Protein AF-A0A4Q3VG36-F1 (afdb_monomer)

Nearest PDB structures (foldseek):
  4qhw-assembly1_A  TM=8.592E-01  e=3.679E-26  Bacteroides caccae ATCC 43185
  8pn5-assembly4_D  TM=8.183E-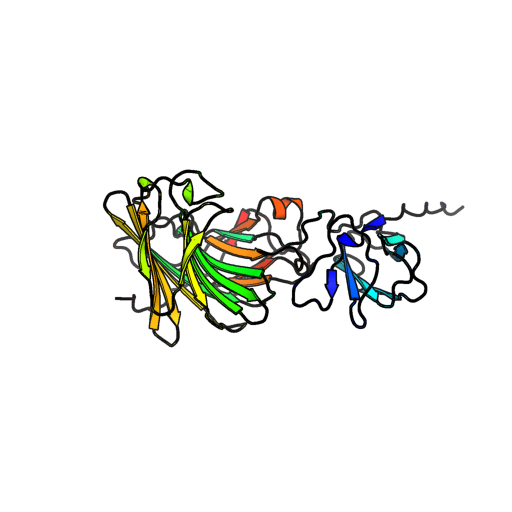01  e=1.569E-14  Bacillus cereus
  8pmu-assembly1_A  TM=8.251E-01  e=4.435E-14  Bacillus cereus
  1dzq-assembly1_B  TM=2.309E-01  e=2.792E-01  Ulex europaeus
  6l7w-assembly1_A  TM=2.492E-01  e=2.452E+00  Trypanosoma cruzi strain CL Brener

pLDDT: mean 93.03, std 9.23, range [36.22, 98.88]

Solvent-accessible surface area (backbone atoms only — not comparable to full-atom values): 18724 Å² total; per-residue (Å²): 132,79,78,79,76,73,77,51,66,67,34,72,46,51,40,28,58,31,42,56,36,86,44,92,80,28,68,55,57,54,72,90,43,57,45,63,69,55,64,89,89,40,31,42,36,38,61,36,31,27,89,43,82,48,60,59,50,68,43,52,33,62,80,38,93,65,40,48,68,48,80,47,66,58,69,56,34,51,27,41,38,38,39,34,56,54,50,86,54,59,31,45,22,38,34,27,40,35,48,45,31,69,64,50,44,56,70,91,49,77,74,45,35,34,37,39,37,34,36,36,28,74,82,49,45,58,12,32,34,41,35,40,40,35,26,36,76,41,76,54,62,30,29,38,44,35,52,51,27,34,81,51,36,40,29,32,40,35,25,69,44,101,88,42,26,32,37,39,46,36,35,44,33,46,85,81,64,36,49,54,50,87,77,53,56,73,83,24,45,36,40,82,75,46,63,25,88,84,40,48,72,53,70,43,45,71,81,38,20,26,34,33,33,35,29,85,42,85,77,54,84,66,43,79,42,40,43,38,38,38,37,46,56,50,97,51,15,17,38,38,36,37,32,40,57,53,101,90,42,73,39,55,47,37,30,37,37,28,35,86,59,44,46,54,40,32,68,31,28,30,36,44,34,43,84,48,39,39,54,22,63,52,48,41,33,32,36,35,43,45,46,26,27,23,36,84,98,49,72,73,38,53,45,36,54,33,32,33,41,58,37,75,65,21,70,78,70,57,65,24,32,31,52,43,79,54,75,57,24,38,34,40,38,28,27,45,66,45,88,45,67,55,54,83,66,40,74,48,75,34,61,85,68,78,54,78,90,69,86,75,79,133

Mean predicted aligned error: 5.18 Å

Sequence (362 aa):
MLPLLALAAPTILPVWTSYVEPNPEGAAIQHPQSLSSLPAGQTLVWYVRTTRFGAFDAKPVPAQPEAKVRIVGPEIGWKRIELTGALTSPLQGIRLQGVGSEEAIYNRFARRGTASVHLGYKQADGAEWVYQEATAQTDPIWTYYCAIGWHRGYFGFQVNSPTERRVIFSVWDAGGEAVDRDKVGDSNRVKLMEKGTDVVAGDFGNEGTGGHSHLVYPWKLGQKMRFLVHAQPQDGATLYSGWFWDKGAWRLMARMLAPKDGSLLKGIYSFDENFGDGNGQLLRSCDFGPVSYRKPSEPWAQTTDARFTIDRLGRERRDDLGADVKGSSIRLWTGGYRPGTATYGQILKTPAGMPPEMALPE

Radius of gyration: 23.59 Å; Cα contacts (8 Å, |Δi|>4): 1014; chains: 1; bounding box: 71×44×66 Å

Structure (mmCIF, N/CA/C/O backbone):
data_AF-A0A4Q3VG36-F1
#
_entry.id   AF-A0A4Q3VG36-F1
#
loop_
_atom_site.group_PDB
_atom_site.id
_atom_site.type_symbol
_atom_site.label_atom_id
_atom_site.label_alt_id
_atom_site.label_comp_id
_atom_site.label_asym_id
_atom_site.label_entity_id
_atom_site.label_seq_id
_atom_site.pdbx_PDB_ins_code
_atom_site.Cartn_x
_atom_site.Cartn_y
_atom_site.Cartn_z
_atom_site.occupancy
_atom_site.B_iso_or_equiv
_atom_site.auth_seq_id
_atom_site.auth_comp_id
_atom_site.auth_asym_id
_atom_site.auth_atom_id
_atom_site.pdbx_PDB_model_num
ATOM 1 N N . MET A 1 1 ? 44.950 16.935 -31.528 1.00 40.28 1 MET A N 1
ATOM 2 C CA . MET A 1 1 ? 44.636 15.612 -30.948 1.00 40.28 1 MET A CA 1
ATOM 3 C C . MET A 1 1 ? 43.398 15.792 -30.082 1.00 40.28 1 MET A C 1
ATOM 5 O O . MET A 1 1 ? 43.515 16.387 -29.020 1.00 40.28 1 MET A O 1
ATOM 9 N N . LEU A 1 2 ? 42.208 15.406 -30.562 1.00 36.22 2 LEU A N 1
ATOM 10 C CA . LEU A 1 2 ? 41.059 15.271 -29.658 1.00 36.22 2 LEU A CA 1
ATOM 11 C C . LEU A 1 2 ? 41.406 14.168 -28.647 1.00 36.22 2 LEU A C 1
ATOM 13 O O . LEU A 1 2 ? 41.980 13.158 -29.069 1.00 36.22 2 LEU A O 1
ATOM 17 N N . PRO A 1 3 ? 41.099 14.328 -27.350 1.00 43.38 3 PRO A N 1
ATOM 18 C CA . PRO A 1 3 ? 41.275 13.237 -26.412 1.00 43.38 3 PRO A CA 1
ATOM 19 C C . PRO A 1 3 ? 40.396 12.082 -26.891 1.00 43.38 3 PRO A C 1
ATOM 21 O O . PRO A 1 3 ? 39.210 12.262 -27.175 1.00 43.38 3 PRO A O 1
ATOM 24 N N . LEU A 1 4 ? 41.008 10.909 -27.044 1.00 44.91 4 LEU A N 1
ATOM 25 C CA . LEU A 1 4 ? 40.301 9.660 -27.273 1.00 44.91 4 LEU A CA 1
ATOM 26 C C . LEU A 1 4 ? 39.314 9.525 -26.103 1.00 44.91 4 LEU A C 1
ATOM 28 O O . LEU A 1 4 ? 39.747 9.307 -24.971 1.00 44.91 4 LEU A O 1
ATOM 32 N N . LEU A 1 5 ? 38.014 9.749 -26.334 1.00 51.06 5 LEU A N 1
ATOM 33 C CA . LEU A 1 5 ? 37.005 9.459 -25.320 1.00 51.06 5 LEU A CA 1
ATOM 34 C C . LEU A 1 5 ? 37.154 7.975 -24.995 1.00 51.06 5 LEU A C 1
ATOM 36 O O . LEU A 1 5 ? 36.843 7.124 -25.829 1.00 51.06 5 LEU A O 1
ATOM 40 N N . ALA A 1 6 ? 37.679 7.667 -23.811 1.00 53.75 6 ALA A N 1
ATOM 41 C CA . ALA A 1 6 ? 37.674 6.311 -23.302 1.00 53.75 6 ALA A CA 1
ATOM 42 C C . ALA A 1 6 ? 36.221 5.826 -23.351 1.00 53.75 6 ALA A C 1
ATOM 44 O O . ALA A 1 6 ? 35.337 6.441 -22.751 1.00 53.75 6 ALA A O 1
ATOM 45 N N . LEU A 1 7 ? 35.964 4.774 -24.133 1.00 59.59 7 LEU A N 1
ATOM 46 C CA . LEU A 1 7 ? 34.655 4.134 -24.179 1.00 59.59 7 LEU A CA 1
ATOM 47 C C . LEU A 1 7 ? 34.285 3.756 -22.745 1.00 59.59 7 LEU A C 1
ATOM 49 O O . LEU A 1 7 ? 35.011 2.999 -22.100 1.00 59.59 7 LEU A O 1
ATOM 53 N N . ALA A 1 8 ? 33.184 4.319 -22.248 1.00 63.56 8 ALA A N 1
ATOM 54 C CA . ALA A 1 8 ? 32.671 4.009 -20.923 1.00 63.56 8 ALA A CA 1
ATOM 55 C C . ALA A 1 8 ? 32.536 2.486 -20.761 1.00 63.56 8 ALA A C 1
ATOM 57 O O . ALA A 1 8 ? 32.123 1.786 -21.697 1.00 63.56 8 ALA A O 1
ATOM 58 N N . ALA A 1 9 ? 32.922 1.971 -19.589 1.00 75.25 9 ALA A N 1
ATOM 59 C CA . ALA A 1 9 ? 32.810 0.550 -19.292 1.00 75.25 9 ALA A CA 1
ATOM 60 C C . ALA A 1 9 ? 31.342 0.110 -19.453 1.00 75.25 9 ALA A C 1
ATOM 62 O O . ALA A 1 9 ? 30.446 0.808 -18.976 1.00 75.25 9 ALA A O 1
ATOM 63 N N . PRO A 1 10 ? 31.071 -1.013 -20.141 1.00 84.38 10 PRO A N 1
ATOM 64 C CA . PRO A 1 10 ? 29.705 -1.420 -20.418 1.00 84.38 10 PRO A CA 1
ATOM 65 C C . PRO A 1 10 ? 28.988 -1.852 -19.136 1.00 84.38 10 PRO A C 1
ATOM 67 O O . PRO A 1 10 ? 29.520 -2.638 -18.352 1.00 84.38 10 PRO A O 1
ATOM 70 N N . THR A 1 11 ? 27.743 -1.412 -18.971 1.00 91.81 11 THR A N 1
ATOM 71 C CA . THR A 1 11 ? 26.870 -1.868 -17.882 1.00 91.81 11 THR A CA 1
ATOM 72 C C . THR A 1 11 ? 26.027 -3.035 -18.376 1.00 91.81 11 THR A C 1
ATOM 74 O O . THR A 1 11 ? 25.310 -2.905 -19.364 1.00 91.81 11 THR A O 1
ATOM 77 N N . ILE A 1 12 ? 26.082 -4.183 -17.701 1.00 93.38 12 ILE A N 1
ATOM 78 C CA . ILE A 1 12 ? 25.205 -5.322 -18.004 1.00 93.38 12 ILE A CA 1
ATOM 79 C C . ILE A 1 12 ? 24.037 -5.302 -17.023 1.00 93.38 12 ILE A C 1
ATOM 81 O O . ILE A 1 12 ? 24.246 -5.369 -15.813 1.00 93.38 12 ILE A O 1
ATOM 85 N N . LEU A 1 13 ? 22.815 -5.230 -17.547 1.00 94.94 13 LEU A N 1
ATOM 86 C CA . LEU A 1 13 ? 21.596 -5.457 -16.779 1.00 94.94 13 LEU A CA 1
ATOM 87 C C . LEU A 1 13 ? 21.239 -6.941 -16.898 1.00 94.94 13 LEU A C 1
ATOM 89 O O . LEU A 1 13 ? 20.949 -7.398 -18.008 1.00 94.94 13 LEU A O 1
ATOM 93 N N . PRO A 1 14 ? 21.259 -7.714 -15.804 1.00 94.81 14 PRO A N 1
ATOM 94 C CA . PRO A 1 14 ? 20.908 -9.126 -15.867 1.00 94.81 14 PRO A CA 1
ATOM 95 C C . PRO A 1 14 ? 19.461 -9.342 -16.321 1.00 94.81 14 PRO A C 1
ATOM 97 O O . PRO A 1 14 ? 18.583 -8.528 -16.050 1.00 94.81 14 PRO A O 1
ATOM 100 N N . VAL A 1 15 ? 19.167 -10.458 -16.984 1.00 93.50 15 VAL A N 1
ATOM 101 C CA . VAL A 1 15 ? 17.805 -10.743 -17.462 1.00 93.50 15 VAL A CA 1
ATOM 102 C C . VAL A 1 15 ? 16.813 -10.896 -16.309 1.00 93.50 15 VAL A C 1
ATOM 104 O O . VAL A 1 15 ? 15.665 -10.482 -16.424 1.00 93.50 15 VAL A O 1
ATOM 107 N N . TRP A 1 16 ? 17.257 -11.395 -15.155 1.00 90.56 16 TRP A N 1
ATOM 108 C CA . TRP A 1 16 ? 16.406 -11.562 -13.978 1.00 90.56 16 TRP A CA 1
ATOM 109 C C . TRP A 1 16 ? 15.975 -10.233 -13.333 1.00 90.56 16 TRP A C 1
ATOM 111 O O . TRP A 1 16 ? 15.068 -10.241 -12.506 1.00 90.56 16 TRP A O 1
ATOM 121 N N . THR A 1 17 ? 16.567 -9.090 -13.711 1.00 91.62 17 THR A N 1
ATOM 122 C CA . THR A 1 17 ? 16.083 -7.762 -13.284 1.00 91.62 17 THR A CA 1
ATOM 123 C C . THR A 1 17 ? 14.972 -7.218 -14.184 1.00 91.62 17 THR A C 1
ATOM 125 O O . THR A 1 17 ? 14.393 -6.181 -13.862 1.00 91.62 17 THR A O 1
ATOM 128 N N . SER A 1 18 ? 14.668 -7.903 -15.292 1.00 92.00 18 SER A N 1
ATOM 129 C CA . SER A 1 18 ? 13.619 -7.507 -16.229 1.00 92.00 18 SER A CA 1
ATOM 130 C C . SER A 1 18 ? 12.218 -7.930 -15.786 1.00 92.00 18 SER A C 1
ATOM 132 O O . SER A 1 18 ? 12.024 -8.794 -14.919 1.00 92.00 18 SER A O 1
ATOM 134 N N . TYR A 1 19 ? 11.239 -7.319 -16.442 1.00 90.62 19 TYR A N 1
ATOM 135 C CA . TYR A 1 19 ? 9.836 -7.696 -16.413 1.00 90.62 19 TYR A CA 1
ATOM 136 C C . TYR A 1 19 ? 9.437 -8.292 -17.759 1.00 90.62 19 TYR A C 1
ATOM 138 O O . TYR A 1 19 ? 9.944 -7.884 -18.802 1.00 90.62 19 TYR A O 1
ATOM 146 N N . VAL A 1 20 ? 8.514 -9.247 -17.725 1.00 89.81 20 VAL A N 1
ATOM 147 C CA . VAL A 1 20 ? 7.895 -9.825 -18.918 1.00 89.81 20 VAL A CA 1
ATOM 148 C C . VAL A 1 20 ? 6.543 -9.147 -19.108 1.00 89.81 20 VAL A C 1
ATOM 150 O O . VAL A 1 20 ? 5.760 -9.092 -18.162 1.00 89.81 20 VAL A O 1
ATOM 153 N N . GLU A 1 21 ? 6.256 -8.623 -20.297 1.00 90.25 21 GLU A N 1
ATOM 154 C CA . GLU A 1 21 ? 5.019 -7.887 -20.571 1.00 90.25 21 GLU A CA 1
ATOM 155 C C . GLU A 1 21 ? 4.373 -8.274 -21.914 1.00 90.25 21 GLU A C 1
ATOM 157 O O . GLU A 1 21 ? 5.087 -8.3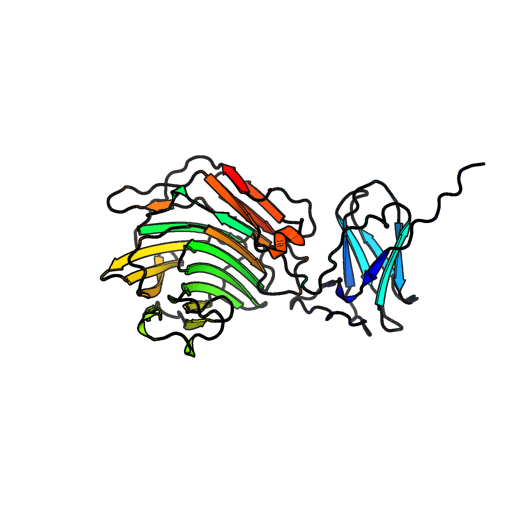84 -22.908 1.00 90.25 21 GLU A O 1
ATOM 162 N N . PRO A 1 22 ? 3.034 -8.423 -21.985 1.00 86.38 22 PRO A N 1
ATOM 163 C CA . PRO A 1 22 ? 2.111 -8.429 -20.853 1.00 86.38 22 PRO A CA 1
ATOM 164 C C . PRO A 1 22 ? 2.275 -9.710 -20.021 1.00 86.38 22 PRO A C 1
ATOM 166 O O . PRO A 1 22 ? 2.452 -10.800 -20.559 1.00 86.38 22 PRO A O 1
ATOM 169 N N . ASN A 1 23 ? 2.188 -9.576 -18.699 1.00 76.50 23 ASN A N 1
ATOM 170 C CA . ASN A 1 23 ? 2.166 -10.709 -17.781 1.00 76.50 23 ASN A CA 1
ATOM 171 C C . ASN A 1 23 ? 1.176 -10.411 -16.648 1.00 76.50 23 ASN A C 1
ATOM 173 O O . ASN A 1 23 ? 1.554 -9.800 -15.643 1.00 76.50 23 ASN A O 1
ATOM 177 N N . PRO A 1 24 ? -0.106 -10.773 -16.833 1.00 59.59 24 PRO A N 1
ATOM 178 C CA . PRO A 1 24 ? -1.162 -10.408 -15.896 1.00 59.59 24 PRO A CA 1
ATOM 179 C C . PRO A 1 24 ? -0.974 -11.054 -14.523 1.00 59.59 24 PRO A C 1
ATOM 181 O O . PRO A 1 24 ? -1.491 -10.526 -13.548 1.00 59.59 24 PRO A O 1
ATOM 184 N N . GLU A 1 25 ? -0.217 -12.151 -14.444 1.00 65.44 25 GLU A N 1
ATOM 185 C CA . GLU A 1 25 ? 0.0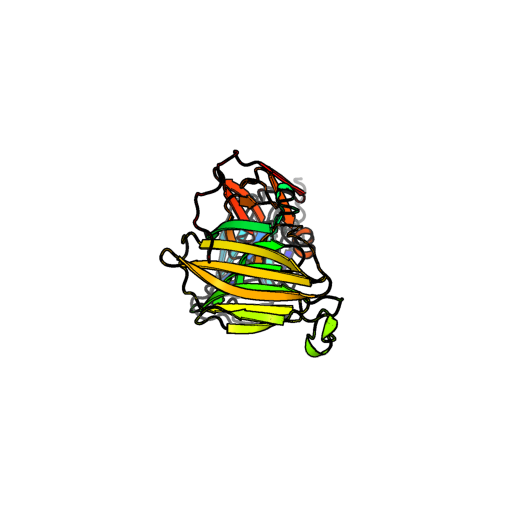87 -12.876 -13.209 1.00 65.44 25 GLU A CA 1
ATOM 186 C C . GLU A 1 25 ? 1.424 -12.464 -12.589 1.00 65.44 25 GLU A C 1
ATOM 188 O O . GLU A 1 25 ? 1.834 -13.051 -11.599 1.00 65.44 25 GLU A O 1
ATOM 193 N N . GLY A 1 26 ? 2.133 -11.479 -13.152 1.00 59.53 26 GLY A N 1
ATOM 194 C CA . GLY A 1 26 ? 3.372 -10.970 -12.566 1.00 59.53 26 GLY A CA 1
ATOM 195 C C . GLY A 1 26 ? 4.483 -12.017 -12.436 1.00 59.53 26 GLY A C 1
ATOM 196 O O . GLY A 1 26 ? 5.323 -11.886 -11.552 1.00 59.53 26 GLY A O 1
ATOM 197 N N . ALA A 1 27 ? 4.506 -13.064 -13.269 1.00 59.94 27 ALA A N 1
ATOM 198 C CA . ALA A 1 27 ? 5.574 -14.062 -13.221 1.00 59.94 27 ALA A CA 1
ATOM 199 C C . ALA A 1 27 ? 6.953 -13.413 -13.459 1.00 59.94 27 ALA A C 1
ATOM 201 O O . ALA A 1 27 ? 7.189 -12.690 -14.431 1.00 59.94 27 ALA A O 1
ATOM 202 N N . ALA A 1 28 ? 7.867 -13.688 -12.539 1.00 67.88 28 ALA A N 1
ATOM 203 C CA . ALA A 1 28 ? 9.193 -13.107 -12.482 1.00 67.88 28 ALA A CA 1
ATOM 204 C C . ALA A 1 28 ? 10.236 -14.147 -12.905 1.00 67.88 28 ALA A C 1
ATOM 206 O O . ALA A 1 28 ? 10.236 -15.272 -12.414 1.00 67.88 28 ALA A O 1
ATOM 207 N N . ILE A 1 29 ? 11.181 -13.756 -13.763 1.00 77.12 29 ILE A N 1
ATOM 208 C CA . ILE A 1 29 ? 12.408 -14.531 -13.989 1.00 77.12 29 ILE A CA 1
ATOM 209 C C . ILE A 1 29 ? 13.145 -14.646 -12.647 1.00 77.12 29 ILE A C 1
ATOM 211 O O . ILE A 1 29 ? 13.441 -13.621 -12.017 1.00 77.12 29 ILE A O 1
ATOM 215 N N . GLN A 1 30 ? 13.389 -15.875 -12.188 1.00 77.62 30 GLN A N 1
ATOM 216 C CA . GLN A 1 30 ? 14.031 -16.126 -10.899 1.00 77.62 30 GLN A CA 1
ATOM 217 C C . GLN A 1 30 ? 15.511 -15.741 -10.952 1.00 77.62 30 GLN A C 1
ATOM 219 O O . GLN A 1 30 ? 16.203 -15.974 -11.939 1.00 77.62 30 GLN A O 1
ATOM 224 N N . HIS A 1 31 ? 16.026 -15.160 -9.875 1.00 78.38 31 HIS A N 1
ATOM 225 C CA . HIS A 1 31 ? 17.452 -14.868 -9.753 1.00 78.38 31 HIS A CA 1
ATOM 226 C C . HIS A 1 31 ? 18.260 -16.162 -9.510 1.00 78.38 31 HIS A C 1
ATOM 228 O O . HIS A 1 31 ? 17.830 -16.964 -8.682 1.00 78.38 31 HIS A O 1
ATOM 234 N N . PRO A 1 32 ? 19.461 -16.357 -10.100 1.00 75.19 32 PRO A N 1
ATOM 235 C CA . PRO A 1 32 ? 20.126 -15.576 -11.151 1.00 75.19 32 PRO A CA 1
ATOM 236 C C . PRO A 1 32 ? 19.965 -16.233 -12.538 1.00 75.19 32 PRO A C 1
ATOM 238 O O . PRO A 1 32 ? 20.936 -16.383 -13.277 1.00 75.19 32 PRO A O 1
ATOM 241 N N . GLN A 1 33 ? 18.768 -16.710 -12.878 1.00 82.00 33 GLN A N 1
ATOM 242 C CA . GLN A 1 33 ? 18.563 -17.526 -14.073 1.00 82.00 33 GLN A CA 1
ATOM 243 C C . GLN A 1 33 ? 18.716 -16.712 -15.363 1.00 82.00 33 GLN A C 1
ATOM 245 O O . GLN A 1 33 ? 18.372 -15.530 -15.430 1.00 82.00 33 GLN A O 1
ATOM 250 N N . SER A 1 34 ? 19.220 -17.385 -16.398 1.00 86.12 34 SER A N 1
ATOM 251 C CA . SER A 1 34 ? 19.078 -16.945 -17.786 1.00 86.12 34 SER A CA 1
ATOM 252 C C . SER A 1 34 ? 17.677 -17.288 -18.302 1.00 86.12 34 SER A C 1
ATOM 254 O O . SER A 1 34 ? 16.986 -18.131 -17.727 1.00 86.12 34 SER A O 1
ATOM 256 N N . LEU A 1 35 ? 17.251 -16.653 -19.394 1.00 88.88 35 LEU A N 1
ATOM 257 C CA . LEU A 1 35 ? 15.963 -16.939 -20.023 1.00 88.88 35 LEU A CA 1
ATOM 258 C C . LEU A 1 35 ? 16.161 -17.700 -21.334 1.00 88.88 35 LEU A C 1
ATOM 260 O O . LEU A 1 35 ? 16.780 -17.188 -22.263 1.00 88.88 35 LEU A O 1
ATOM 264 N N . SER A 1 36 ? 15.609 -18.911 -21.415 1.00 87.06 36 SER A N 1
ATOM 265 C CA . SER A 1 36 ? 15.800 -19.796 -22.576 1.00 87.06 36 SER A CA 1
ATOM 266 C C . SER A 1 36 ? 14.792 -19.571 -23.705 1.00 87.06 36 SER A C 1
ATOM 268 O O . SER A 1 36 ? 15.054 -19.963 -24.835 1.00 87.06 36 SER A O 1
ATOM 270 N N . SER A 1 37 ? 13.640 -18.956 -23.425 1.00 85.25 37 SER A N 1
ATOM 271 C CA . SER A 1 37 ? 12.637 -18.628 -24.444 1.00 85.25 37 SER A CA 1
ATOM 272 C C . SER A 1 37 ? 11.791 -17.429 -24.019 1.00 85.25 37 SER A C 1
ATOM 274 O O . SER A 1 37 ? 11.610 -17.185 -22.826 1.00 85.25 37 SER A O 1
ATOM 276 N N . LEU A 1 38 ? 11.283 -16.687 -25.003 1.00 84.12 38 LEU A N 1
ATOM 277 C CA . LEU A 1 38 ? 10.314 -15.611 -24.819 1.00 84.12 38 LEU A CA 1
ATOM 278 C C . LEU A 1 38 ? 9.070 -15.953 -25.656 1.00 84.12 38 LEU A C 1
ATOM 280 O O . LEU A 1 38 ? 9.198 -16.084 -26.877 1.00 84.12 38 LEU A O 1
ATOM 284 N N . PRO A 1 39 ? 7.891 -16.143 -25.042 1.00 81.62 39 PRO A N 1
ATOM 285 C CA . PRO A 1 39 ? 6.658 -16.405 -25.775 1.00 81.62 39 PRO A CA 1
ATOM 286 C C . PRO A 1 39 ? 6.332 -15.319 -26.809 1.00 81.62 39 PRO A C 1
ATOM 288 O O . PRO A 1 39 ? 6.602 -14.133 -26.605 1.00 81.62 39 PRO A O 1
ATOM 291 N N . ALA A 1 40 ? 5.705 -15.722 -27.916 1.00 82.69 40 ALA A N 1
ATOM 292 C CA . ALA A 1 40 ? 5.276 -14.792 -28.955 1.00 82.69 40 ALA A CA 1
ATOM 293 C C . ALA A 1 40 ? 4.329 -13.722 -28.384 1.00 82.69 40 ALA A C 1
ATOM 295 O O . ALA A 1 40 ? 3.425 -14.022 -27.606 1.00 82.69 40 ALA A O 1
ATOM 296 N N . GLY A 1 41 ? 4.545 -12.465 -28.776 1.00 85.62 41 GLY A N 1
ATOM 297 C CA . GLY A 1 41 ? 3.765 -11.324 -28.290 1.00 85.62 41 GLY A CA 1
ATOM 298 C C . GLY A 1 41 ? 4.190 -10.784 -26.919 1.00 85.62 41 GLY A C 1
ATOM 299 O O . GLY A 1 41 ? 3.636 -9.774 -26.492 1.00 85.62 41 GLY A O 1
ATOM 300 N N . GLN A 1 42 ? 5.174 -11.398 -26.250 1.00 90.62 42 GLN A N 1
ATOM 301 C CA . GLN A 1 42 ? 5.759 -10.859 -25.023 1.00 90.62 42 GLN A CA 1
ATOM 302 C C . GLN A 1 42 ? 7.010 -10.016 -25.299 1.00 90.62 42 GLN A C 1
ATOM 304 O O . GLN A 1 42 ? 7.708 -10.172 -26.301 1.00 90.62 42 GLN A O 1
ATOM 309 N N . THR A 1 43 ? 7.280 -9.107 -24.371 1.00 93.56 43 THR A N 1
ATOM 310 C CA . THR A 1 43 ? 8.390 -8.159 -24.367 1.00 93.56 43 THR A CA 1
ATOM 311 C C . THR A 1 43 ? 9.135 -8.292 -23.048 1.00 93.56 43 THR A C 1
ATOM 313 O O . THR A 1 43 ? 8.511 -8.304 -21.988 1.00 93.56 43 THR A O 1
ATOM 316 N N . LEU A 1 44 ? 10.464 -8.360 -23.097 1.00 94.12 44 LEU A N 1
ATOM 317 C CA . LEU A 1 44 ? 11.294 -8.165 -21.912 1.00 94.12 44 LEU A CA 1
ATOM 318 C C . LEU A 1 44 ? 11.581 -6.689 -21.722 1.00 94.12 44 LEU A C 1
ATOM 320 O O . LEU A 1 44 ? 11.903 -5.983 -22.677 1.00 94.12 44 LEU A O 1
ATOM 324 N N . VAL A 1 45 ? 11.494 -6.243 -20.479 1.00 95.06 45 VAL A N 1
ATOM 325 C CA . VAL A 1 45 ? 11.573 -4.833 -20.143 1.00 95.06 45 VAL A CA 1
ATOM 326 C C . VAL A 1 45 ? 12.544 -4.618 -19.000 1.00 95.06 45 VAL A C 1
ATOM 328 O O . VAL A 1 45 ? 12.342 -5.131 -17.901 1.00 95.06 45 VAL A O 1
ATOM 331 N N . TRP A 1 46 ? 13.551 -3.783 -19.228 1.00 94.88 46 TRP A N 1
ATOM 332 C CA . TRP A 1 46 ? 14.378 -3.219 -18.166 1.00 94.88 46 TRP A CA 1
ATOM 333 C C . TRP A 1 46 ? 14.039 -1.750 -17.964 1.00 94.88 46 TRP A C 1
ATOM 335 O O . TRP A 1 46 ? 13.748 -1.028 -18.918 1.00 94.88 46 TRP A O 1
ATOM 345 N N . TYR A 1 47 ? 14.144 -1.299 -16.720 1.00 94.81 47 TYR A N 1
ATOM 346 C CA . TYR A 1 47 ? 14.017 0.107 -16.364 1.00 94.81 47 TYR A CA 1
ATOM 347 C C . TYR A 1 47 ? 15.344 0.620 -15.830 1.00 94.81 47 TYR A C 1
ATOM 349 O O . TYR A 1 47 ? 15.946 0.018 -14.937 1.00 94.81 47 TYR A O 1
ATOM 357 N N . VAL A 1 48 ? 15.797 1.729 -16.403 1.00 94.38 48 VAL A N 1
ATOM 358 C CA . VAL A 1 48 ? 17.078 2.357 -16.094 1.00 94.38 48 VAL A CA 1
ATOM 359 C C . VAL A 1 48 ? 16.871 3.850 -15.956 1.00 94.38 48 VAL A C 1
ATOM 361 O O . VAL A 1 48 ? 16.301 4.474 -16.842 1.00 94.38 48 VAL A O 1
ATOM 364 N N . ARG A 1 49 ? 17.383 4.450 -14.891 1.00 93.12 49 ARG A N 1
ATOM 365 C CA . ARG A 1 49 ? 17.445 5.897 -14.734 1.00 93.12 49 ARG A CA 1
ATOM 366 C C . ARG A 1 49 ? 18.835 6.402 -15.100 1.00 93.12 49 ARG A C 1
ATOM 368 O O . ARG A 1 49 ? 19.831 5.911 -14.572 1.00 93.12 49 ARG A O 1
ATOM 375 N N . THR A 1 50 ? 18.890 7.405 -15.972 1.00 91.56 50 THR A N 1
ATOM 376 C CA . THR A 1 50 ? 20.102 8.193 -16.229 1.00 91.56 50 THR A CA 1
ATOM 377 C C . THR A 1 50 ? 20.046 9.531 -15.502 1.00 91.56 50 THR A C 1
ATOM 379 O O . THR A 1 50 ? 18.986 10.144 -15.365 1.00 91.56 50 THR A O 1
ATOM 382 N N . THR A 1 51 ? 21.203 9.990 -15.036 1.00 89.31 51 THR A N 1
ATOM 383 C CA . THR A 1 51 ? 21.401 11.225 -14.254 1.00 89.31 51 THR A CA 1
ATOM 384 C C . THR A 1 51 ? 21.968 12.378 -15.077 1.00 89.31 51 THR A C 1
ATOM 386 O O . THR A 1 51 ? 21.961 13.516 -14.615 1.00 89.31 51 THR A O 1
ATOM 389 N N . ARG A 1 52 ? 22.438 12.107 -16.299 1.00 87.94 52 ARG A N 1
ATOM 390 C CA . ARG A 1 52 ? 23.088 13.084 -17.178 1.00 87.94 52 ARG A CA 1
ATOM 391 C C . ARG A 1 52 ? 22.717 12.881 -18.643 1.00 87.94 52 ARG A C 1
ATOM 393 O O . ARG A 1 52 ? 22.259 11.804 -19.026 1.00 87.94 52 ARG A O 1
ATOM 400 N N . PHE A 1 53 ? 22.955 13.913 -19.450 1.00 87.00 53 PHE A N 1
ATOM 401 C CA . PHE A 1 53 ? 22.822 13.835 -20.902 1.00 87.00 53 PHE A CA 1
ATOM 402 C C . PHE A 1 53 ? 23.823 12.837 -21.487 1.00 87.00 53 PHE A C 1
ATOM 404 O O . PHE A 1 53 ? 24.992 12.798 -21.099 1.00 87.00 53 PHE A O 1
ATOM 411 N N . GLY A 1 54 ? 23.353 12.034 -22.435 1.00 84.75 54 GLY A N 1
ATOM 412 C CA . GLY A 1 54 ? 24.156 11.016 -23.089 1.00 84.75 54 GLY A CA 1
ATOM 413 C C . GLY A 1 54 ? 23.308 10.101 -23.962 1.00 84.75 54 GLY A C 1
ATOM 414 O O . GLY A 1 54 ? 22.092 9.998 -23.790 1.00 84.75 54 GLY A O 1
ATOM 415 N N . ALA A 1 55 ? 23.975 9.437 -24.899 1.00 86.19 55 ALA A N 1
ATOM 416 C CA . ALA A 1 55 ? 23.390 8.408 -25.740 1.00 86.19 55 ALA A CA 1
ATOM 417 C C . ALA A 1 55 ? 24.138 7.094 -25.511 1.00 86.19 55 ALA A C 1
ATOM 419 O O . ALA A 1 55 ? 25.373 7.060 -25.500 1.00 86.19 55 ALA A O 1
ATOM 420 N N . PHE A 1 56 ? 23.377 6.017 -25.339 1.00 91.88 56 PHE A N 1
ATOM 421 C CA . PHE A 1 56 ? 23.901 4.665 -25.242 1.00 91.88 56 PHE A CA 1
ATOM 422 C C . PHE A 1 56 ? 23.058 3.710 -26.076 1.00 91.88 56 PHE A C 1
ATOM 424 O O . PHE A 1 56 ? 21.842 3.868 -26.189 1.00 91.88 56 PHE A O 1
ATOM 431 N N . ASP A 1 57 ? 23.722 2.691 -26.603 1.00 94.00 57 ASP A N 1
ATOM 432 C CA . ASP A 1 57 ? 23.082 1.554 -27.242 1.00 94.00 57 ASP A CA 1
ATOM 433 C C . ASP A 1 57 ? 22.829 0.450 -26.216 1.00 94.00 57 ASP A C 1
ATOM 435 O O . ASP A 1 57 ? 23.552 0.315 -25.225 1.00 94.00 57 ASP A O 1
ATOM 439 N N . ALA A 1 58 ? 21.829 -0.385 -26.491 1.00 96.62 58 ALA A N 1
ATOM 440 C CA . ALA A 1 58 ? 21.506 -1.565 -25.704 1.00 96.62 58 ALA A CA 1
ATOM 441 C C . ALA A 1 58 ? 21.535 -2.808 -26.608 1.00 96.62 58 ALA A C 1
ATOM 443 O O . ALA A 1 58 ? 20.881 -2.841 -27.650 1.00 96.62 58 ALA A O 1
ATOM 444 N N . LYS A 1 59 ? 22.320 -3.827 -26.237 1.00 97.19 59 LYS A N 1
ATOM 445 C CA . LYS A 1 59 ? 22.475 -5.068 -27.019 1.00 97.19 59 LYS A CA 1
ATOM 446 C C . LYS A 1 59 ? 22.326 -6.303 -26.128 1.00 97.19 59 LYS A C 1
ATOM 448 O O . LYS A 1 59 ? 22.911 -6.315 -25.045 1.00 97.19 59 LYS A O 1
ATOM 453 N N . PRO A 1 60 ? 21.586 -7.341 -26.551 1.00 97.31 60 PRO A N 1
ATOM 454 C CA . PRO A 1 60 ? 21.431 -8.554 -25.757 1.00 97.31 60 PRO A CA 1
ATOM 455 C C . PRO A 1 60 ? 22.769 -9.279 -25.562 1.00 97.31 60 PRO A C 1
ATOM 457 O O . PRO A 1 60 ? 23.666 -9.195 -26.406 1.00 97.31 60 PRO A O 1
ATOM 460 N N . VAL A 1 61 ? 22.892 -9.985 -24.437 1.00 95.88 61 VAL A N 1
ATOM 461 C CA . VAL A 1 61 ? 24.053 -10.814 -24.093 1.00 95.88 61 VAL A CA 1
ATOM 462 C C . VAL A 1 61 ? 23.584 -12.233 -23.753 1.00 95.88 61 VAL A C 1
ATOM 464 O O . VAL A 1 61 ? 22.824 -12.384 -22.796 1.00 95.88 61 VAL A O 1
ATOM 467 N N . PRO A 1 62 ? 24.031 -13.274 -24.484 1.00 96.31 62 PRO A N 1
ATOM 468 C CA . PRO A 1 62 ? 24.728 -13.195 -25.775 1.00 96.31 62 PRO A CA 1
ATOM 469 C C . PRO A 1 62 ? 23.858 -12.529 -26.860 1.00 96.31 62 PRO A C 1
ATOM 471 O O . PRO A 1 62 ? 22.676 -12.259 -26.643 1.00 96.31 62 PRO A O 1
ATOM 474 N N . ALA A 1 63 ? 24.452 -12.239 -28.021 1.00 96.44 63 ALA A N 1
ATOM 475 C CA . ALA A 1 63 ? 23.732 -11.637 -29.141 1.00 96.44 63 ALA A CA 1
ATOM 476 C C . ALA A 1 63 ? 22.556 -12.525 -29.590 1.00 96.44 63 ALA A C 1
ATOM 478 O O . ALA A 1 63 ? 22.701 -13.738 -29.709 1.00 96.44 63 ALA A O 1
ATOM 479 N N . GLN A 1 64 ? 21.411 -11.897 -29.860 1.00 95.88 64 GLN A N 1
ATOM 480 C CA . GLN A 1 64 ? 20.177 -12.545 -30.309 1.00 95.88 64 GLN A CA 1
ATOM 481 C C . GLN A 1 64 ? 19.814 -11.943 -31.678 1.00 95.88 64 GLN A C 1
ATOM 483 O O . GLN A 1 64 ? 19.239 -10.855 -31.710 1.00 95.88 64 GLN A O 1
ATOM 488 N N . PRO A 1 65 ? 20.204 -12.568 -32.807 1.00 92.88 65 PRO A N 1
ATOM 489 C CA . PRO A 1 65 ? 20.059 -11.977 -34.144 1.00 92.88 65 PRO A CA 1
ATOM 490 C C . PRO A 1 65 ? 18.615 -11.650 -34.542 1.00 92.88 65 PRO A C 1
ATOM 492 O O . PRO A 1 65 ? 18.384 -10.729 -35.320 1.00 92.88 65 PRO A O 1
ATOM 495 N N . GLU A 1 66 ? 17.650 -12.390 -33.995 1.00 91.75 66 GLU A N 1
ATOM 496 C CA . GLU A 1 66 ? 16.218 -12.214 -34.265 1.00 91.75 66 GLU A CA 1
ATOM 497 C C . GLU A 1 66 ? 15.535 -11.236 -33.297 1.00 91.75 66 GLU A C 1
ATOM 499 O O . GLU A 1 66 ? 14.384 -10.845 -33.512 1.00 91.75 66 GLU A O 1
ATOM 504 N N . ALA A 1 67 ? 16.234 -10.820 -32.235 1.00 93.50 67 ALA A N 1
ATOM 505 C CA . ALA A 1 67 ? 15.681 -9.917 -31.245 1.00 93.50 67 ALA A CA 1
ATOM 506 C C . ALA A 1 67 ? 15.844 -8.453 -31.666 1.00 93.50 67 ALA A C 1
ATOM 508 O O . ALA A 1 67 ? 16.886 -8.023 -32.164 1.00 93.50 67 ALA A O 1
ATOM 509 N N . LYS A 1 68 ? 14.817 -7.654 -31.392 1.00 96.00 68 LYS A N 1
ATOM 510 C CA . LYS A 1 68 ? 14.821 -6.205 -31.586 1.00 96.00 68 LYS A CA 1
ATOM 511 C C . LYS A 1 68 ? 14.870 -5.524 -30.234 1.00 96.00 68 LYS A C 1
ATOM 513 O O . LYS A 1 68 ? 14.077 -5.854 -29.353 1.00 96.00 68 LYS A O 1
ATOM 518 N N . VAL A 1 69 ? 15.772 -4.554 -30.102 1.00 97.62 69 VAL A N 1
ATOM 519 C CA . VAL A 1 69 ? 15.899 -3.720 -28.907 1.00 97.62 69 VAL A CA 1
ATOM 520 C C . VAL A 1 69 ? 15.417 -2.309 -29.204 1.00 97.62 69 VAL A C 1
ATOM 522 O O . VAL A 1 69 ? 15.786 -1.722 -30.221 1.00 97.62 69 VAL A O 1
ATOM 525 N N . ARG A 1 70 ? 14.623 -1.750 -28.293 1.00 97.50 70 ARG A N 1
ATOM 526 C CA . ARG A 1 70 ? 14.169 -0.360 -28.334 1.00 97.50 70 ARG A CA 1
ATOM 527 C C . ARG A 1 70 ? 14.425 0.308 -26.988 1.00 97.50 70 ARG A C 1
ATOM 529 O O . ARG A 1 70 ? 14.170 -0.285 -25.947 1.00 97.50 70 ARG A O 1
ATOM 536 N N . ILE A 1 71 ? 14.899 1.550 -27.009 1.00 96.25 71 ILE A N 1
ATOM 537 C CA . ILE A 1 71 ? 15.029 2.395 -25.815 1.00 96.25 71 ILE A CA 1
ATOM 538 C C . ILE A 1 71 ? 13.958 3.484 -25.905 1.00 96.25 71 ILE A C 1
ATOM 540 O O . ILE A 1 71 ? 13.862 4.181 -26.914 1.00 96.25 71 ILE A O 1
ATOM 544 N N . VAL A 1 72 ? 13.136 3.612 -24.867 1.00 95.06 72 VAL A N 1
ATOM 545 C CA . VAL A 1 72 ? 12.016 4.557 -24.785 1.00 95.06 72 VAL A CA 1
ATOM 546 C C . VAL A 1 72 ? 12.164 5.394 -23.522 1.00 95.06 72 VAL A C 1
ATOM 548 O O . VAL A 1 72 ? 12.341 4.850 -22.438 1.00 95.06 72 VAL A O 1
ATOM 551 N N . GLY A 1 73 ? 12.072 6.714 -23.636 1.00 91.69 73 GLY A N 1
ATOM 552 C CA . GLY A 1 73 ? 12.122 7.618 -22.488 1.00 91.69 73 GLY A CA 1
ATOM 553 C C . GLY A 1 73 ? 12.851 8.926 -22.795 1.00 91.69 73 GLY A C 1
ATOM 554 O O . GLY A 1 73 ? 13.376 9.092 -23.897 1.00 91.69 73 GLY A O 1
ATOM 555 N N . PRO A 1 74 ? 12.881 9.859 -21.832 1.00 90.38 74 PRO A N 1
ATOM 556 C CA . PRO A 1 74 ? 13.596 11.124 -21.953 1.00 90.38 74 PRO A CA 1
ATOM 557 C C . PRO A 1 74 ? 15.112 10.918 -22.046 1.00 90.38 74 PRO A C 1
ATOM 559 O O . PRO A 1 74 ? 15.632 9.847 -21.727 1.00 90.38 74 PRO A O 1
ATOM 562 N N . GLU A 1 75 ? 15.849 11.960 -22.438 1.00 85.81 75 GLU A N 1
ATOM 563 C CA . GLU A 1 75 ? 17.320 11.948 -22.444 1.00 85.81 75 GLU A CA 1
ATOM 564 C C . GLU A 1 75 ? 17.902 11.760 -21.033 1.00 85.81 75 GLU A C 1
ATOM 566 O O . GLU A 1 75 ? 18.805 10.938 -20.855 1.00 85.81 75 GLU A O 1
ATOM 571 N N . ILE A 1 76 ? 17.310 12.427 -20.035 1.00 90.19 76 ILE A N 1
ATOM 572 C CA . ILE A 1 76 ? 17.611 12.292 -18.603 1.00 90.19 76 ILE A CA 1
ATOM 573 C C . ILE A 1 76 ? 16.384 11.754 -17.871 1.00 90.19 76 ILE A C 1
ATOM 575 O O . ILE A 1 76 ? 15.278 12.258 -18.058 1.00 90.19 76 ILE A O 1
ATOM 579 N N . GLY A 1 77 ? 16.589 10.781 -16.985 1.00 91.19 77 GLY A N 1
ATOM 580 C CA . GLY A 1 77 ? 15.540 10.186 -16.164 1.00 91.19 77 GLY A CA 1
ATOM 581 C C . GLY A 1 77 ? 15.293 8.724 -16.510 1.00 91.19 77 GLY A C 1
ATOM 582 O O . GLY A 1 77 ? 16.181 8.027 -17.000 1.00 91.19 77 GLY A O 1
ATOM 583 N N . TRP A 1 78 ? 14.092 8.247 -16.193 1.00 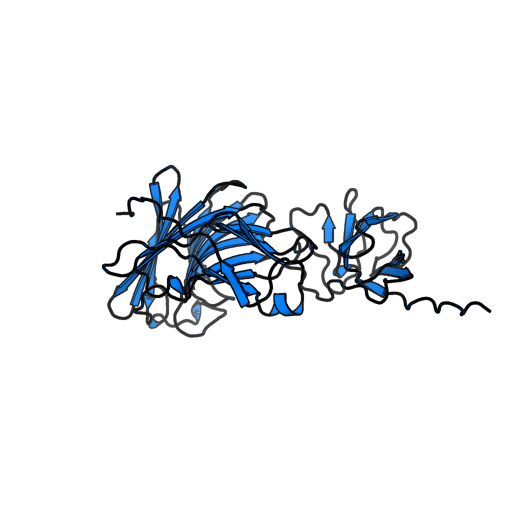93.56 78 TRP A N 1
ATOM 584 C CA . TRP A 1 78 ? 13.707 6.853 -16.387 1.00 93.56 78 TRP A CA 1
ATOM 585 C C . TRP A 1 78 ? 13.506 6.511 -17.858 1.00 93.56 78 TRP A C 1
ATOM 587 O O . TRP A 1 78 ? 12.638 7.064 -18.526 1.00 93.56 78 TRP A O 1
ATOM 597 N N . LYS A 1 79 ? 14.287 5.551 -18.336 1.00 94.06 79 LYS A N 1
ATOM 598 C CA . LYS A 1 79 ? 14.199 4.928 -19.648 1.00 94.06 79 LYS A CA 1
ATOM 599 C C . LYS A 1 79 ? 13.750 3.483 -19.487 1.00 94.06 79 LYS A C 1
ATOM 601 O O . LYS A 1 79 ? 14.150 2.776 -18.561 1.00 94.06 79 LYS A O 1
ATOM 606 N N . ARG A 1 80 ? 12.954 3.046 -20.445 1.00 95.62 80 ARG A N 1
ATOM 607 C CA . ARG A 1 80 ? 12.495 1.683 -20.638 1.00 95.62 80 ARG A CA 1
ATOM 608 C C . ARG A 1 80 ? 13.281 1.068 -21.790 1.00 95.62 80 ARG A C 1
ATOM 610 O O . ARG A 1 80 ? 13.390 1.675 -22.853 1.00 95.62 80 ARG A O 1
ATOM 617 N N . ILE A 1 81 ? 13.840 -0.114 -21.578 1.00 97.25 81 ILE A N 1
ATOM 618 C CA . ILE A 1 81 ? 14.564 -0.872 -22.598 1.00 97.25 81 ILE A CA 1
ATOM 619 C C . ILE A 1 81 ? 13.752 -2.119 -22.896 1.00 97.25 81 ILE A C 1
ATOM 621 O O . ILE A 1 81 ? 13.555 -2.949 -22.015 1.00 97.25 81 ILE A O 1
ATOM 625 N N . GLU A 1 82 ? 13.275 -2.227 -24.126 1.00 97.25 82 GLU A N 1
ATOM 626 C CA . GLU A 1 82 ? 12.381 -3.281 -24.588 1.00 97.25 82 GLU A CA 1
ATOM 627 C C . GLU A 1 82 ? 13.153 -4.241 -25.484 1.00 97.25 82 GLU A C 1
ATOM 629 O O . GLU A 1 82 ? 13.820 -3.802 -26.421 1.00 97.25 82 GLU A O 1
ATOM 634 N N . LEU A 1 83 ? 13.040 -5.540 -25.222 1.00 96.75 83 LEU A N 1
ATOM 635 C CA . LEU A 1 83 ? 13.496 -6.598 -26.113 1.00 96.75 83 LEU A CA 1
ATOM 636 C C . LEU A 1 83 ? 12.296 -7.436 -26.550 1.00 96.75 83 LEU A C 1
ATOM 638 O O . LEU A 1 83 ? 11.557 -7.964 -25.722 1.00 96.75 83 LEU A O 1
ATOM 642 N N . THR A 1 84 ? 12.131 -7.568 -27.862 1.00 95.44 84 THR A N 1
ATOM 643 C CA . THR A 1 84 ? 11.110 -8.409 -28.506 1.00 95.44 84 THR A CA 1
ATOM 644 C C . THR A 1 84 ? 11.767 -9.360 -29.497 1.00 95.44 84 THR A C 1
ATOM 646 O O . THR A 1 84 ? 12.881 -9.096 -29.947 1.00 95.44 84 THR A O 1
ATOM 649 N N . GLY A 1 85 ? 11.074 -10.432 -29.876 1.00 91.94 85 GLY A N 1
ATOM 650 C CA . GLY A 1 85 ? 11.573 -11.424 -30.833 1.00 91.94 85 GLY A CA 1
ATOM 651 C C . GLY A 1 85 ? 12.046 -12.715 -30.166 1.00 91.94 85 GLY A C 1
ATOM 652 O O . GLY A 1 85 ? 12.095 -12.819 -28.940 1.00 91.94 85 GLY A O 1
ATOM 653 N N . ALA A 1 86 ? 12.341 -13.717 -30.992 1.00 89.94 86 ALA A N 1
ATOM 654 C CA . ALA A 1 86 ? 12.752 -15.029 -30.517 1.00 89.94 86 ALA A CA 1
ATOM 655 C C . ALA A 1 86 ? 14.163 -14.990 -29.909 1.00 89.94 86 ALA A C 1
ATOM 657 O O . ALA A 1 86 ? 15.031 -14.223 -30.331 1.00 89.94 86 ALA A O 1
ATOM 658 N N . LEU A 1 87 ? 14.381 -15.848 -28.912 1.00 92.88 87 LEU A N 1
ATOM 659 C CA . LEU A 1 87 ? 15.697 -16.087 -28.331 1.00 92.88 87 LEU A CA 1
ATOM 660 C C . LEU A 1 87 ? 16.300 -17.323 -28.998 1.00 92.88 87 LEU A C 1
ATOM 662 O O . LEU A 1 87 ? 15.705 -18.396 -28.967 1.00 92.88 87 LEU A O 1
ATOM 666 N N . THR A 1 88 ? 17.486 -17.177 -29.581 1.00 92.94 88 THR A N 1
ATOM 667 C CA . THR A 1 88 ? 18.230 -18.269 -30.228 1.00 92.94 88 THR A CA 1
ATOM 668 C C . THR A 1 88 ? 19.181 -18.977 -29.259 1.00 92.94 88 THR A C 1
ATOM 670 O O . THR A 1 88 ? 19.783 -19.991 -29.600 1.00 92.94 88 THR A O 1
ATOM 673 N N . SER A 1 89 ? 19.368 -18.429 -28.055 1.00 93.44 89 SER A N 1
ATOM 674 C CA . SER A 1 89 ? 20.188 -18.992 -26.975 1.00 93.44 89 SER A CA 1
ATOM 675 C C . SER A 1 89 ? 19.781 -18.395 -25.620 1.00 93.44 89 SER A C 1
ATOM 677 O O . SER A 1 89 ? 19.171 -17.320 -25.612 1.00 93.44 89 SER A O 1
ATOM 679 N N . PRO A 1 90 ? 20.121 -19.029 -24.477 1.00 95.00 90 PRO A N 1
ATOM 680 C CA . PRO A 1 90 ? 19.783 -18.498 -23.159 1.00 95.00 90 PRO A CA 1
ATOM 681 C C . PRO A 1 90 ? 20.286 -17.063 -22.954 1.00 95.00 90 PRO A C 1
ATOM 683 O O . PRO A 1 90 ? 21.491 -16.804 -22.897 1.00 95.00 90 PRO A O 1
ATOM 686 N N . LEU A 1 91 ? 19.350 -16.122 -22.840 1.00 95.38 91 LEU A N 1
ATOM 687 C CA . LEU A 1 91 ? 19.633 -14.707 -22.638 1.00 95.38 91 LEU A CA 1
ATOM 688 C C . LEU A 1 91 ? 20.097 -14.477 -21.198 1.00 95.38 91 LEU A C 1
ATOM 690 O O . LEU A 1 91 ? 19.395 -14.830 -20.253 1.00 95.38 91 LEU A O 1
ATOM 694 N N . GLN A 1 92 ? 21.259 -13.853 -21.026 1.00 95.31 92 GLN A N 1
ATOM 695 C CA . GLN A 1 92 ? 21.815 -13.505 -19.715 1.00 95.31 92 GLN A CA 1
ATOM 696 C C . GLN A 1 92 ? 21.446 -12.085 -19.286 1.00 95.31 92 GLN A C 1
ATOM 698 O O . GLN A 1 92 ? 21.356 -11.809 -18.091 1.00 95.31 92 GLN A O 1
ATOM 703 N N . GLY A 1 93 ? 21.225 -11.178 -20.237 1.00 95.75 93 GLY A N 1
ATOM 704 C CA . GLY A 1 93 ? 20.887 -9.791 -19.946 1.00 95.75 93 GLY A CA 1
ATOM 705 C C . GLY A 1 93 ? 21.016 -8.872 -21.151 1.00 95.75 93 GLY A C 1
ATOM 706 O O . GLY A 1 93 ? 21.105 -9.324 -22.293 1.00 95.75 93 GLY A O 1
ATOM 707 N N . ILE A 1 94 ? 21.056 -7.571 -20.880 1.00 97.12 94 ILE A N 1
ATOM 708 C CA . ILE A 1 94 ? 21.253 -6.527 -21.881 1.00 97.12 94 ILE A CA 1
ATOM 709 C C . ILE A 1 94 ? 22.445 -5.650 -21.498 1.00 97.12 94 ILE A C 1
ATOM 711 O O . ILE A 1 94 ? 22.569 -5.182 -20.368 1.00 97.12 94 ILE A O 1
ATOM 715 N N . ARG A 1 95 ? 23.365 -5.462 -22.441 1.00 96.81 95 ARG A N 1
ATOM 716 C CA . ARG A 1 95 ? 24.558 -4.636 -22.283 1.00 96.81 95 ARG A CA 1
ATOM 717 C C . ARG A 1 95 ? 24.275 -3.236 -22.790 1.00 96.81 95 ARG A C 1
ATOM 719 O O . ARG A 1 95 ? 23.956 -3.068 -23.965 1.00 96.81 95 ARG A O 1
ATOM 726 N N . LEU A 1 96 ? 24.447 -2.259 -21.914 1.00 95.88 96 LEU A N 1
ATOM 727 C CA . LEU A 1 96 ? 24.423 -0.840 -22.226 1.00 95.88 96 LEU A CA 1
ATOM 728 C C . LEU A 1 96 ? 25.843 -0.374 -22.546 1.00 95.88 96 LEU A C 1
ATOM 730 O O . LEU A 1 96 ? 26.783 -0.723 -21.826 1.00 95.88 96 LEU A O 1
ATOM 734 N N . GLN A 1 97 ? 26.008 0.394 -23.619 1.00 94.69 97 GLN A N 1
ATOM 735 C CA . GLN A 1 97 ? 27.300 0.962 -23.997 1.00 94.69 97 GLN A CA 1
ATOM 736 C C . GLN A 1 97 ? 27.132 2.354 -24.605 1.00 94.69 97 GLN A C 1
ATOM 738 O O . GLN A 1 97 ? 26.399 2.527 -25.574 1.00 94.69 97 GLN A O 1
ATOM 743 N N . GLY A 1 98 ? 27.847 3.333 -24.054 1.00 91.00 98 GLY A N 1
ATOM 744 C CA . GLY A 1 98 ? 27.809 4.730 -24.485 1.00 91.00 98 GLY A CA 1
ATOM 745 C C . GLY A 1 98 ? 27.754 5.688 -23.298 1.00 91.00 98 GLY A C 1
ATOM 746 O O . GLY A 1 98 ? 27.821 5.264 -22.145 1.00 91.00 98 GLY A O 1
ATOM 747 N N . VAL A 1 99 ? 27.641 6.982 -23.580 1.00 88.44 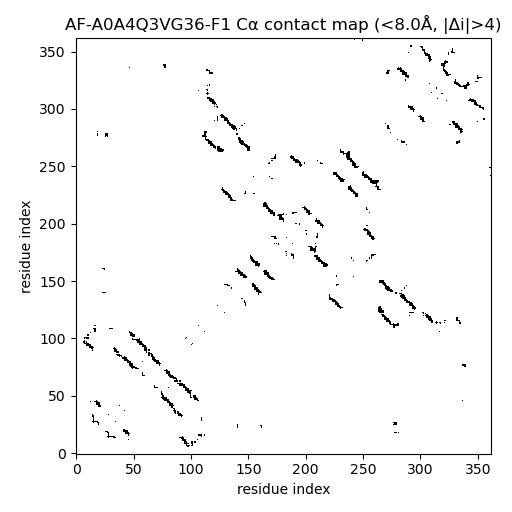99 VAL A N 1
ATOM 748 C CA . VAL A 1 99 ? 27.677 8.041 -22.562 1.00 88.44 99 VAL A CA 1
ATOM 749 C C . VAL A 1 99 ? 26.435 7.957 -21.671 1.00 88.44 99 VAL A C 1
ATOM 751 O O . VAL A 1 99 ? 25.309 7.973 -22.165 1.00 88.44 99 VAL A O 1
ATOM 754 N N . GLY A 1 100 ? 26.642 7.900 -20.354 1.00 85.06 100 GLY A N 1
ATOM 755 C CA . GLY A 1 100 ? 25.578 7.849 -19.347 1.00 85.06 100 GLY A CA 1
ATOM 756 C C . GLY A 1 100 ? 25.127 6.432 -18.982 1.00 85.06 100 GLY A C 1
ATOM 757 O O . GLY A 1 100 ? 24.342 6.272 -18.050 1.00 85.06 100 GLY A O 1
ATOM 758 N N . SER A 1 101 ? 25.633 5.400 -19.668 1.00 89.12 101 SER A N 1
ATOM 759 C CA . SER A 1 101 ? 25.345 3.998 -19.331 1.00 89.12 101 SER A CA 1
ATOM 760 C C . SER A 1 101 ? 26.100 3.509 -18.089 1.00 89.12 101 SER A C 1
ATOM 762 O O . SER A 1 101 ? 25.637 2.609 -17.392 1.00 89.12 101 SER A O 1
ATOM 764 N N . GLU A 1 102 ? 27.236 4.124 -17.782 1.00 85.50 102 GLU A N 1
ATOM 765 C CA . GLU A 1 102 ? 28.105 3.841 -16.639 1.00 85.50 102 GLU A CA 1
ATOM 766 C C . GLU A 1 102 ? 27.500 4.275 -15.294 1.00 85.50 102 GLU A C 1
ATOM 768 O O . GLU A 1 102 ? 27.782 3.676 -14.259 1.00 85.50 102 GLU A O 1
ATOM 773 N N . GLU A 1 103 ? 26.619 5.277 -15.316 1.00 83.75 103 GLU A N 1
ATOM 774 C CA . GLU A 1 103 ? 25.881 5.787 -14.152 1.00 83.75 103 GLU A CA 1
ATOM 775 C C . GLU A 1 103 ? 24.446 5.239 -14.096 1.00 83.75 103 GLU A C 1
ATOM 777 O O . GLU A 1 103 ? 23.635 5.693 -13.293 1.00 83.75 103 GLU A O 1
ATOM 782 N N . ALA A 1 104 ? 24.110 4.268 -14.952 1.00 87.69 104 ALA A N 1
ATOM 783 C CA . ALA A 1 104 ? 22.780 3.681 -15.023 1.00 87.69 104 ALA A CA 1
ATOM 784 C C . ALA A 1 104 ? 22.328 3.146 -13.652 1.00 87.69 104 ALA A C 1
ATOM 786 O O . ALA A 1 104 ? 22.880 2.178 -13.110 1.00 87.69 104 ALA A O 1
ATOM 787 N N . ILE A 1 105 ? 21.271 3.753 -13.117 1.00 91.06 105 ILE A N 1
ATOM 788 C CA . ILE A 1 105 ? 20.595 3.295 -11.906 1.00 91.06 105 ILE A CA 1
ATOM 789 C C . ILE A 1 105 ? 19.480 2.347 -12.339 1.00 91.06 105 ILE A C 1
ATOM 791 O O . ILE A 1 105 ? 18.634 2.696 -13.155 1.00 91.06 105 ILE A O 1
ATOM 795 N N . TYR A 1 106 ? 19.480 1.130 -11.812 1.00 91.69 106 TYR A N 1
ATOM 796 C CA . TYR A 1 106 ? 18.482 0.105 -12.107 1.00 91.69 106 TYR A CA 1
ATOM 797 C C . TYR A 1 106 ? 18.319 -0.802 -10.889 1.00 91.69 106 TYR A C 1
ATOM 799 O O . TYR A 1 106 ? 19.137 -0.761 -9.965 1.00 91.69 106 TYR A O 1
ATOM 807 N N . ASN A 1 107 ? 17.283 -1.641 -10.879 1.00 89.25 107 ASN A N 1
ATOM 808 C CA . ASN A 1 107 ? 17.102 -2.583 -9.782 1.00 89.25 107 ASN A CA 1
ATOM 809 C C . ASN A 1 107 ? 18.190 -3.673 -9.793 1.00 89.25 107 ASN A C 1
ATOM 811 O O . ASN A 1 107 ? 18.298 -4.439 -10.746 1.00 89.25 107 ASN A O 1
ATOM 815 N N . ARG A 1 108 ? 18.950 -3.776 -8.700 1.00 88.38 108 ARG A N 1
ATOM 816 C CA . ARG A 1 108 ? 20.027 -4.766 -8.514 1.00 88.38 108 ARG A CA 1
ATOM 817 C C . ARG A 1 108 ? 19.638 -5.908 -7.575 1.00 88.38 108 ARG A C 1
ATOM 819 O O . ARG A 1 108 ? 20.483 -6.725 -7.225 1.00 88.38 108 ARG A O 1
ATOM 826 N N . PHE A 1 109 ? 18.380 -5.960 -7.146 1.00 87.06 109 PHE A N 1
ATOM 827 C CA . PHE A 1 109 ? 17.896 -6.917 -6.159 1.00 87.06 109 PHE A CA 1
ATOM 828 C C . PHE A 1 109 ? 16.987 -7.961 -6.803 1.00 87.06 109 PHE A C 1
ATOM 830 O O . PHE A 1 109 ? 16.203 -7.648 -7.697 1.00 87.06 109 PHE A O 1
ATOM 837 N N . ALA A 1 110 ? 17.071 -9.204 -6.319 1.00 81.81 110 ALA A N 1
ATOM 838 C CA . ALA A 1 110 ? 16.188 -10.285 -6.760 1.00 81.81 110 ALA A CA 1
ATOM 839 C C . ALA A 1 110 ? 14.707 -9.927 -6.543 1.00 81.81 110 ALA A C 1
ATOM 841 O O . ALA A 1 110 ? 13.893 -10.147 -7.442 1.00 81.81 110 ALA A O 1
ATOM 842 N N . ARG A 1 111 ? 14.411 -9.307 -5.387 1.00 81.94 111 ARG A N 1
ATOM 843 C CA . ARG A 1 111 ? 13.108 -8.721 -5.061 1.00 81.94 111 ARG A CA 1
ATOM 844 C C . ARG A 1 111 ? 12.857 -7.498 -5.948 1.00 81.94 111 ARG A C 1
ATOM 846 O O . ARG A 1 111 ? 13.638 -6.546 -5.902 1.00 81.94 111 ARG A O 1
ATOM 853 N N . ARG A 1 112 ? 11.796 -7.538 -6.753 1.00 87.38 112 ARG A N 1
ATOM 854 C CA . ARG A 1 112 ? 11.389 -6.499 -7.714 1.00 87.38 112 ARG A CA 1
ATOM 855 C C . ARG A 1 112 ? 10.132 -5.745 -7.298 1.00 87.38 112 ARG A C 1
ATOM 857 O O . ARG A 1 112 ? 9.815 -4.745 -7.940 1.00 87.38 112 ARG A O 1
ATOM 864 N N . GLY A 1 113 ? 9.456 -6.170 -6.231 1.00 88.44 113 GLY A N 1
ATOM 865 C CA . GLY A 1 113 ? 8.285 -5.503 -5.672 1.00 88.44 113 GLY A CA 1
ATOM 866 C C . GLY A 1 113 ? 8.518 -4.015 -5.392 1.00 88.44 113 GLY A C 1
ATOM 867 O O . GLY A 1 113 ? 9.654 -3.539 -5.275 1.00 88.44 113 GLY A O 1
ATOM 868 N N . THR A 1 114 ? 7.428 -3.254 -5.329 1.00 92.75 114 THR A N 1
ATOM 869 C CA . THR A 1 114 ? 7.498 -1.836 -4.961 1.00 92.75 114 THR A CA 1
ATOM 870 C C . THR A 1 114 ? 7.815 -1.688 -3.475 1.00 92.75 114 THR A C 1
ATOM 872 O O . THR A 1 114 ? 7.679 -2.635 -2.703 1.00 92.75 114 THR A O 1
ATOM 875 N N . ALA A 1 115 ? 8.226 -0.489 -3.070 1.00 93.94 115 ALA A N 1
ATOM 876 C CA . ALA A 1 115 ? 8.260 -0.128 -1.657 1.00 93.94 115 ALA A CA 1
ATOM 877 C C . ALA A 1 115 ? 6.837 -0.093 -1.083 1.00 93.94 115 ALA A C 1
ATOM 879 O O . ALA A 1 115 ? 5.922 0.316 -1.808 1.00 93.94 115 ALA A O 1
ATOM 880 N N . SER A 1 116 ? 6.678 -0.423 0.201 1.00 96.56 116 SER A N 1
ATOM 881 C CA . SER A 1 116 ? 5.464 -0.064 0.944 1.00 96.56 116 SER A CA 1
ATOM 882 C C . SER A 1 116 ? 5.610 1.379 1.430 1.00 96.56 116 SER A C 1
ATOM 884 O O . SER A 1 116 ? 6.611 1.751 2.055 1.00 96.56 116 SER A O 1
ATOM 886 N N . VAL A 1 117 ? 4.631 2.220 1.114 1.00 98.50 117 VAL A N 1
ATOM 887 C CA . VAL A 1 117 ? 4.620 3.649 1.463 1.00 98.50 117 VAL A CA 1
ATOM 888 C C . VAL A 1 117 ? 3.430 3.955 2.349 1.00 98.50 117 VAL A C 1
ATOM 890 O O . VAL A 1 117 ? 2.382 3.342 2.187 1.00 98.50 117 VAL A O 1
ATOM 893 N N . HIS A 1 118 ? 3.577 4.895 3.282 1.00 98.69 118 HIS A N 1
ATOM 894 C CA . HIS A 1 118 ? 2.587 5.117 4.334 1.00 98.69 118 HIS A CA 1
ATOM 895 C C . HIS A 1 118 ? 2.340 6.603 4.587 1.00 98.69 118 HIS A C 1
ATOM 897 O O . HIS A 1 118 ? 3.212 7.449 4.374 1.00 98.69 118 HIS A O 1
ATOM 903 N N . LEU A 1 119 ? 1.156 6.895 5.115 1.00 98.88 119 LEU A N 1
ATOM 904 C CA . LEU A 1 119 ? 0.749 8.182 5.663 1.00 98.88 119 LEU A CA 1
ATOM 905 C C . LEU A 1 119 ? 0.395 7.979 7.134 1.00 98.88 119 LEU A C 1
ATOM 907 O O . LEU A 1 119 ? -0.494 7.194 7.431 1.00 98.88 119 LEU A O 1
ATOM 911 N N . GLY A 1 120 ? 1.087 8.656 8.051 1.00 98.69 120 GLY A N 1
ATOM 912 C CA . GLY A 1 120 ? 0.804 8.602 9.490 1.00 98.69 120 GLY A CA 1
ATOM 913 C C . GLY A 1 120 ? 0.049 9.834 9.991 1.00 98.69 120 GLY A C 1
ATOM 914 O O . GLY A 1 120 ? 0.426 10.961 9.666 1.00 98.69 120 GLY A O 1
ATOM 915 N N . TYR A 1 121 ? -0.958 9.629 10.840 1.00 98.44 121 TYR A N 1
ATOM 916 C CA . TYR A 1 121 ? -1.922 10.648 11.266 1.00 98.44 121 TYR A CA 1
ATOM 917 C C . TYR A 1 121 ? -1.946 10.831 12.790 1.00 98.44 121 TYR A C 1
ATOM 919 O O . TYR A 1 121 ? -2.899 10.464 13.475 1.00 98.44 121 TYR A O 1
ATOM 927 N N . LYS A 1 122 ? -0.899 11.451 13.345 1.00 97.94 122 LYS A N 1
ATOM 928 C CA . LYS A 1 122 ? -0.738 11.613 14.805 1.00 97.94 122 LYS A CA 1
ATOM 929 C C . LYS A 1 122 ? -1.887 12.377 15.487 1.00 97.94 122 LYS A C 1
ATOM 931 O O . LYS A 1 122 ? -2.150 12.165 16.664 1.00 97.94 122 LYS A O 1
ATOM 936 N N . GLN A 1 123 ? -2.575 13.267 14.766 1.00 97.25 123 GLN A N 1
ATOM 937 C CA . GLN A 1 123 ? -3.714 14.031 15.299 1.00 97.25 123 GLN A CA 1
ATOM 938 C C . GLN A 1 123 ? -4.873 13.128 15.766 1.00 97.25 123 GLN A C 1
ATOM 940 O O . GLN A 1 123 ? -5.598 13.512 16.681 1.00 97.25 123 GLN A O 1
ATOM 945 N N . ALA A 1 124 ? -5.012 11.938 15.171 1.00 97.56 124 ALA A N 1
ATOM 946 C CA . ALA A 1 124 ? -6.073 10.982 15.473 1.00 97.56 124 ALA A CA 1
ATOM 947 C C . ALA A 1 124 ? -5.740 10.025 16.639 1.00 97.56 124 ALA A C 1
ATOM 949 O O . ALA A 1 124 ? -6.550 9.162 16.968 1.00 97.56 124 ALA A O 1
ATOM 950 N N . ASP A 1 125 ? -4.575 10.162 17.284 1.00 98.06 125 ASP A N 1
ATOM 951 C CA . ASP A 1 125 ? -4.225 9.338 18.445 1.00 98.06 125 ASP A CA 1
ATOM 952 C C . ASP A 1 125 ? -5.182 9.592 19.625 1.00 98.06 125 ASP A C 1
ATOM 954 O O . ASP A 1 125 ? -5.515 10.736 19.957 1.00 98.06 125 ASP A O 1
ATOM 958 N N . GLY A 1 126 ? -5.589 8.509 20.291 1.00 98.25 126 GLY A N 1
ATOM 959 C CA . GLY A 1 126 ? -6.558 8.527 21.387 1.00 98.25 126 GLY A CA 1
ATOM 960 C C . GLY A 1 126 ? -8.016 8.509 20.926 1.00 98.25 126 GLY A C 1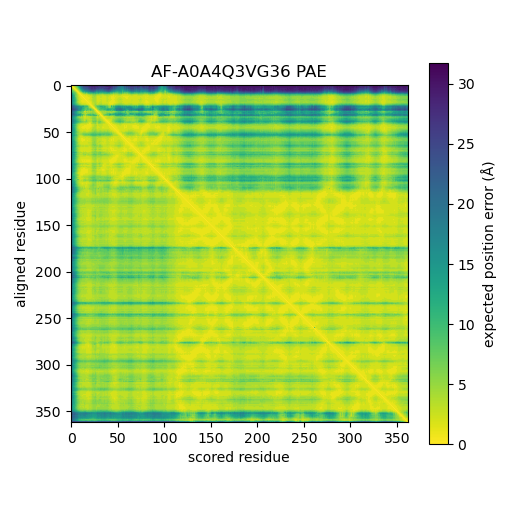
ATOM 961 O O . GLY A 1 126 ? -8.902 8.791 21.727 1.00 98.25 126 GLY A O 1
ATOM 962 N N . ALA A 1 127 ? -8.276 8.213 19.652 1.00 98.38 127 ALA A N 1
ATOM 963 C CA . ALA A 1 127 ? -9.628 8.084 19.132 1.00 98.38 127 ALA A CA 1
ATOM 964 C C . ALA A 1 127 ? -10.276 6.752 19.542 1.00 98.38 127 ALA A C 1
ATOM 966 O O . ALA A 1 127 ? -9.640 5.697 19.515 1.00 98.38 127 ALA A O 1
ATOM 967 N N . GLU A 1 128 ? -11.563 6.793 19.879 1.00 98.25 128 GLU A N 1
ATOM 968 C CA . GLU A 1 128 ? -12.408 5.595 19.932 1.00 98.25 128 GLU A CA 1
ATOM 969 C C . GLU A 1 128 ? -12.928 5.247 18.536 1.00 98.25 128 GLU A C 1
ATOM 971 O O . GLU A 1 128 ? -12.948 4.074 18.187 1.00 98.25 128 GLU A O 1
ATOM 976 N N . TRP A 1 129 ? -13.263 6.244 17.710 1.00 98.44 129 TRP A N 1
ATOM 977 C CA . TRP A 1 129 ? -13.730 6.040 16.339 1.00 98.44 129 TRP A CA 1
ATOM 978 C C . TRP A 1 129 ? -12.791 6.665 15.319 1.00 98.44 129 TRP A C 1
ATOM 980 O O . TRP A 1 129 ? -12.365 7.808 15.481 1.00 98.44 129 TRP A O 1
ATOM 990 N N . VAL A 1 130 ? -12.533 5.944 14.231 1.00 98.69 130 VAL A N 1
ATOM 991 C CA . VAL A 1 130 ? -11.791 6.444 13.070 1.00 98.69 130 VAL A CA 1
ATOM 992 C C . VAL A 1 130 ? -12.536 6.080 11.794 1.00 98.69 130 VAL A C 1
ATOM 994 O O . VAL A 1 130 ? -12.897 4.925 11.587 1.00 98.69 130 VAL A O 1
ATOM 997 N N . TYR A 1 131 ? -12.740 7.071 10.934 1.00 98.62 131 TYR A N 1
ATOM 998 C CA . TYR A 1 131 ? -13.356 6.959 9.620 1.00 98.62 131 TYR A CA 1
ATOM 999 C C . TYR A 1 131 ? -12.398 7.459 8.543 1.00 98.62 131 TYR A C 1
ATOM 1001 O O . TYR A 1 131 ? -11.727 8.481 8.717 1.00 98.62 131 TYR A O 1
ATOM 1009 N N . GLN A 1 132 ? -12.389 6.785 7.395 1.00 98.38 132 GLN A N 1
ATOM 1010 C CA . GLN A 1 132 ? -11.669 7.264 6.223 1.00 98.38 132 GLN A CA 1
ATOM 1011 C C . GLN A 1 132 ? -12.290 6.761 4.920 1.00 98.38 132 GLN A C 1
ATOM 1013 O O . GLN A 1 132 ? -12.792 5.637 4.825 1.00 98.38 132 GLN A O 1
ATOM 1018 N N . GLU A 1 133 ? -12.203 7.602 3.891 1.00 98.00 133 GLU A N 1
ATOM 1019 C CA . GLU A 1 133 ? -12.490 7.225 2.509 1.00 98.00 133 GLU A CA 1
ATOM 1020 C C . GLU A 1 133 ? -11.191 6.921 1.759 1.00 98.00 133 GLU A C 1
ATOM 1022 O O . GLU A 1 133 ? -10.191 7.616 1.935 1.00 98.00 133 GLU A O 1
ATOM 1027 N N . ALA A 1 134 ? -11.211 5.926 0.878 1.00 98.62 134 ALA A N 1
ATOM 1028 C CA . ALA A 1 134 ? -10.083 5.599 0.012 1.00 98.62 134 ALA A CA 1
ATOM 1029 C C . ALA A 1 134 ? -10.573 5.271 -1.403 1.00 98.62 134 ALA A C 1
ATOM 1031 O O . ALA A 1 134 ? -11.609 4.629 -1.577 1.00 98.62 134 ALA A O 1
ATOM 1032 N N . THR A 1 135 ? -9.850 5.732 -2.423 1.00 98.81 135 THR A N 1
ATOM 1033 C CA . THR A 1 135 ? -10.210 5.529 -3.835 1.00 98.81 135 THR A CA 1
ATOM 1034 C C . THR A 1 135 ? -8.991 5.082 -4.632 1.00 98.81 135 THR A C 1
ATOM 1036 O O . THR A 1 135 ? -8.114 5.891 -4.945 1.00 98.81 135 THR A O 1
ATOM 1039 N N . ALA A 1 136 ? -8.953 3.804 -5.009 1.00 98.75 136 ALA A N 1
ATOM 1040 C CA . ALA A 1 136 ? -7.894 3.273 -5.862 1.00 98.75 136 ALA A CA 1
ATOM 1041 C C . ALA A 1 136 ? -7.886 3.972 -7.231 1.00 98.75 136 ALA A C 1
ATOM 1043 O O . ALA A 1 136 ? -8.919 4.075 -7.896 1.00 98.75 136 ALA A O 1
ATOM 1044 N N . GLN A 1 137 ? -6.708 4.446 -7.637 1.00 98.62 137 GLN A N 1
ATOM 1045 C CA . GLN A 1 137 ? -6.445 5.101 -8.926 1.00 98.62 137 GLN A CA 1
ATOM 1046 C C . GLN A 1 137 ? -5.778 4.152 -9.927 1.00 98.62 137 GLN A C 1
ATOM 1048 O O . GLN A 1 137 ? -5.790 4.400 -11.130 1.00 98.62 137 GLN A O 1
ATOM 1053 N N . THR A 1 138 ? -5.241 3.043 -9.427 1.00 98.31 138 THR A N 1
ATOM 1054 C CA . THR A 1 138 ? -4.753 1.888 -10.188 1.00 98.31 138 THR A CA 1
ATOM 1055 C C . THR A 1 138 ? -5.197 0.606 -9.479 1.00 98.31 138 THR A C 1
ATOM 1057 O O . THR A 1 138 ? -5.565 0.664 -8.310 1.00 98.31 138 THR A O 1
ATOM 1060 N N . ASP A 1 139 ? -5.125 -0.553 -10.126 1.00 96.62 139 ASP A N 1
ATOM 1061 C CA . ASP A 1 139 ? -5.442 -1.843 -9.497 1.00 96.62 139 ASP A CA 1
ATOM 1062 C C . ASP A 1 139 ? -4.549 -3.012 -9.973 1.00 96.62 139 ASP A C 1
ATOM 1064 O O . ASP A 1 139 ? -5.063 -4.080 -10.324 1.00 96.62 139 ASP A O 1
ATOM 1068 N N . PRO A 1 140 ? -3.207 -2.868 -9.989 1.00 95.38 140 PRO A N 1
ATOM 1069 C CA . PRO A 1 140 ? -2.343 -3.987 -10.341 1.00 95.38 140 PRO A CA 1
ATOM 1070 C C . PRO A 1 140 ? -2.482 -5.104 -9.304 1.00 95.38 140 PRO A C 1
ATOM 1072 O O . PRO A 1 140 ? -2.641 -4.836 -8.109 1.00 95.38 140 PRO A O 1
ATOM 1075 N N . ILE A 1 141 ? -2.416 -6.363 -9.747 1.00 94.69 141 ILE A N 1
ATOM 1076 C CA . ILE A 1 141 ? -2.523 -7.514 -8.840 1.00 94.69 141 ILE A CA 1
ATOM 1077 C C . ILE A 1 141 ? -1.471 -7.461 -7.731 1.00 94.69 141 ILE A C 1
ATOM 1079 O O . ILE A 1 141 ? -0.406 -6.853 -7.869 1.00 94.69 141 ILE A O 1
ATOM 1083 N N . TRP A 1 142 ? -1.795 -8.103 -6.621 1.00 95.44 142 TRP A N 1
ATOM 1084 C CA . TRP A 1 142 ? -0.995 -8.121 -5.406 1.00 95.44 142 TRP A CA 1
ATOM 1085 C C . TRP A 1 142 ? -0.797 -6.756 -4.759 1.00 95.44 142 TRP A C 1
ATOM 1087 O O . TRP A 1 142 ? 0.283 -6.441 -4.265 1.00 95.44 142 TRP A O 1
ATOM 1097 N N . THR A 1 143 ? -1.843 -5.934 -4.792 1.00 97.56 143 THR A N 1
ATOM 1098 C CA . THR A 1 143 ? -1.830 -4.617 -4.154 1.00 97.56 143 THR A CA 1
ATOM 1099 C C . THR A 1 143 ? -2.749 -4.586 -2.957 1.00 97.56 143 THR A C 1
ATOM 1101 O O . THR A 1 143 ? -3.895 -5.036 -3.051 1.00 97.56 143 THR A O 1
ATOM 1104 N N . TYR A 1 144 ? -2.259 -4.029 -1.854 1.00 98.50 144 TYR A N 1
ATOM 1105 C CA . TYR A 1 144 ? -3.065 -3.726 -0.686 1.00 98.50 144 TYR A CA 1
ATOM 1106 C C . TYR A 1 144 ? -3.126 -2.213 -0.455 1.00 98.50 144 TYR A C 1
ATOM 1108 O O . TYR A 1 144 ? -2.115 -1.568 -0.191 1.00 98.50 144 TYR A O 1
ATOM 1116 N N . TYR A 1 145 ? -4.339 -1.665 -0.539 1.00 98.88 145 TYR A N 1
ATOM 1117 C CA . TYR A 1 145 ? -4.656 -0.300 -0.143 1.00 98.88 145 TYR A CA 1
ATOM 1118 C C . TYR A 1 145 ? -5.243 -0.323 1.271 1.00 98.88 145 TYR A C 1
ATOM 1120 O O . TYR A 1 145 ? -6.447 -0.525 1.463 1.00 98.88 145 TYR A O 1
ATOM 1128 N N . CYS A 1 146 ? -4.387 -0.141 2.274 1.00 98.81 146 CYS A N 1
ATOM 1129 C CA . CYS A 1 146 ? -4.814 -0.027 3.663 1.00 98.81 146 CYS A CA 1
ATOM 1130 C C . CYS A 1 146 ? -5.351 1.378 3.914 1.00 98.81 146 CYS A C 1
ATOM 1132 O O . CYS A 1 146 ? -4.588 2.345 3.885 1.00 98.81 146 CYS A O 1
ATOM 1134 N N . ALA A 1 147 ? -6.651 1.484 4.187 1.00 98.75 147 ALA A N 1
ATOM 1135 C CA . ALA A 1 147 ? -7.267 2.743 4.574 1.00 98.75 147 ALA A CA 1
ATOM 1136 C C . ALA A 1 147 ? -6.890 3.074 6.020 1.00 98.75 147 ALA A C 1
ATOM 1138 O O . ALA A 1 147 ? -6.117 3.995 6.245 1.00 98.75 147 ALA A O 1
ATOM 1139 N N . ILE A 1 148 ? -7.340 2.272 6.986 1.00 98.88 148 ILE A N 1
ATOM 1140 C CA . ILE A 1 148 ? -7.175 2.563 8.414 1.00 98.88 148 ILE A CA 1
ATOM 1141 C C . ILE A 1 148 ? -6.317 1.481 9.067 1.00 98.88 148 ILE A C 1
ATOM 1143 O O . ILE A 1 148 ? -6.779 0.378 9.348 1.00 98.88 148 ILE A O 1
ATOM 1147 N N . GLY A 1 149 ? -5.066 1.814 9.335 1.00 98.81 149 GLY A N 1
ATOM 1148 C CA . GLY A 1 149 ? -4.146 1.087 10.198 1.00 98.81 149 GLY A CA 1
ATOM 1149 C C . GLY A 1 149 ? -4.035 1.734 11.574 1.00 98.81 149 GLY A C 1
ATOM 1150 O O . GLY A 1 149 ? -4.231 2.939 11.715 1.00 98.81 149 GLY A O 1
ATOM 1151 N N . TRP A 1 150 ? -3.722 0.932 12.589 1.00 98.69 150 TRP A N 1
ATOM 1152 C CA . TRP A 1 150 ? -3.420 1.372 13.954 1.00 98.69 150 TRP A CA 1
ATOM 1153 C C . TRP A 1 150 ? -2.380 0.442 14.594 1.00 98.69 150 TRP A C 1
ATOM 1155 O O . TRP A 1 150 ? -1.953 -0.544 13.991 1.00 98.69 150 TRP A O 1
ATOM 1165 N N . HIS A 1 151 ? -1.968 0.717 15.834 1.00 97.31 151 HIS A N 1
ATOM 1166 C CA . HIS A 1 151 ? -0.929 -0.053 16.540 1.00 97.31 151 HIS A CA 1
ATOM 1167 C C . HIS A 1 151 ? -1.223 -1.553 16.706 1.00 97.31 151 HIS A C 1
ATOM 1169 O O . HIS A 1 151 ? -0.310 -2.308 17.036 1.00 97.31 151 HIS A O 1
ATOM 1175 N N . ARG A 1 152 ? -2.477 -1.983 16.521 1.00 97.00 152 ARG A N 1
ATOM 1176 C CA . ARG A 1 152 ? -2.923 -3.376 16.695 1.00 97.00 152 ARG A CA 1
ATOM 1177 C C . ARG A 1 152 ? -3.608 -3.962 15.474 1.00 97.00 152 ARG A C 1
ATOM 1179 O O . ARG A 1 152 ? -4.007 -5.116 15.554 1.00 97.00 152 ARG A O 1
ATOM 1186 N N . GLY A 1 153 ? -3.697 -3.260 14.349 1.00 98.00 153 GLY A N 1
ATOM 1187 C CA . GLY A 1 153 ? -4.305 -3.854 13.163 1.00 98.00 153 GLY A CA 1
ATOM 1188 C C . GLY A 1 153 ? -4.321 -2.967 11.933 1.00 98.00 153 GLY A C 1
ATOM 1189 O O . GLY A 1 153 ? -3.710 -1.896 11.894 1.00 98.00 153 GLY A O 1
ATOM 1190 N N . TYR A 1 154 ? -5.031 -3.455 10.922 1.00 98.69 154 TYR A N 1
ATOM 1191 C CA . TYR A 1 154 ? -5.233 -2.773 9.653 1.00 98.69 154 TYR A CA 1
ATOM 1192 C C . TYR A 1 154 ? -6.578 -3.127 9.022 1.00 98.69 154 TYR A C 1
ATOM 1194 O O . TYR A 1 154 ? -7.114 -4.225 9.199 1.00 98.69 154 TYR A O 1
ATOM 1202 N N . PHE A 1 155 ? -7.102 -2.178 8.250 1.00 98.88 155 PHE A N 1
ATOM 1203 C CA . PHE A 1 155 ? -8.365 -2.275 7.539 1.00 98.88 155 PHE A CA 1
ATOM 1204 C C . PHE A 1 155 ? -8.255 -1.616 6.162 1.00 98.88 155 PHE A C 1
ATOM 1206 O O . PHE A 1 155 ? -7.919 -0.435 6.043 1.00 98.88 155 PHE A O 1
ATOM 1213 N N . GLY A 1 156 ? -8.575 -2.357 5.106 1.00 98.81 156 GLY A N 1
ATOM 1214 C CA . GLY A 1 156 ? -8.570 -1.818 3.752 1.00 98.81 156 GLY A CA 1
ATOM 1215 C C . GLY A 1 156 ? -9.030 -2.825 2.713 1.00 98.81 156 GLY A C 1
ATOM 1216 O O . GLY A 1 156 ? -9.854 -3.695 2.995 1.00 98.81 156 GLY A O 1
ATOM 1217 N N . PHE A 1 157 ? -8.510 -2.701 1.495 1.00 98.88 157 PHE A N 1
ATOM 1218 C CA . PHE A 1 157 ? -8.977 -3.470 0.348 1.00 98.88 157 PHE A CA 1
ATOM 1219 C C . PHE A 1 157 ? -7.845 -3.848 -0.611 1.00 98.88 157 PHE A C 1
ATOM 1221 O O . PHE A 1 157 ? -6.855 -3.133 -0.759 1.00 98.88 157 PHE A O 1
ATOM 1228 N N . GLN A 1 158 ? -7.986 -5.011 -1.242 1.00 98.75 158 GLN A N 1
ATOM 1229 C CA . GLN A 1 158 ? -6.926 -5.696 -1.969 1.00 98.75 158 GLN A CA 1
ATOM 1230 C C . GLN A 1 158 ? -7.308 -6.041 -3.405 1.00 98.75 158 GLN A C 1
ATOM 1232 O O . GLN A 1 158 ? -8.477 -6.258 -3.744 1.00 98.75 158 GLN A O 1
ATOM 1237 N N . VAL A 1 159 ? -6.260 -6.163 -4.216 1.00 98.19 159 VAL A N 1
ATOM 1238 C CA . VAL A 1 159 ? -6.250 -6.732 -5.558 1.00 98.19 159 VAL A CA 1
ATOM 1239 C C . VAL A 1 159 ? -5.563 -8.099 -5.486 1.00 98.19 159 VAL A C 1
ATOM 1241 O O . VAL A 1 159 ? -4.340 -8.178 -5.534 1.00 98.19 159 VAL A O 1
ATOM 1244 N N . ASN A 1 160 ? -6.317 -9.186 -5.323 1.00 96.62 160 ASN A N 1
ATOM 1245 C CA . ASN A 1 160 ? -5.731 -10.500 -5.019 1.00 96.62 160 ASN A CA 1
ATOM 1246 C C . ASN A 1 160 ? -5.324 -11.267 -6.281 1.00 96.62 160 ASN A C 1
ATOM 1248 O O . ASN A 1 160 ? -4.244 -11.851 -6.332 1.00 96.62 160 ASN A O 1
ATOM 1252 N N . SER A 1 161 ? -6.173 -11.240 -7.305 1.00 95.00 161 SER A N 1
ATOM 1253 C CA . SER A 1 161 ? -5.953 -11.915 -8.587 1.00 95.00 161 SER A CA 1
ATOM 1254 C C . SER A 1 161 ? -6.671 -11.154 -9.712 1.00 95.00 161 SER A C 1
ATOM 1256 O O . SER A 1 161 ? -7.352 -10.161 -9.435 1.00 95.00 161 SER A O 1
ATOM 1258 N N . PRO A 1 162 ? -6.582 -11.587 -10.981 1.00 92.12 162 PRO A N 1
ATOM 1259 C CA . PRO A 1 162 ? -7.391 -11.009 -12.055 1.00 92.12 162 PRO A CA 1
ATOM 1260 C C . PRO A 1 162 ? -8.907 -11.056 -11.795 1.00 92.12 162 PRO A C 1
ATOM 1262 O O . PRO A 1 162 ? -9.638 -10.207 -12.297 1.00 92.12 162 PRO A O 1
ATOM 1265 N N . THR A 1 163 ? -9.383 -12.018 -10.998 1.00 95.00 163 THR A N 1
ATOM 1266 C CA . THR A 1 163 ? -10.814 -12.261 -10.754 1.00 95.00 163 THR A CA 1
ATOM 1267 C C . THR A 1 163 ? -11.247 -12.008 -9.316 1.00 95.00 163 THR A C 1
ATOM 1269 O O . THR A 1 163 ? -12.439 -12.074 -9.025 1.00 95.00 163 THR A O 1
ATOM 1272 N N . GLU A 1 164 ? -10.312 -11.714 -8.411 1.00 97.75 164 GLU A N 1
ATOM 1273 C CA . GLU A 1 164 ? -10.603 -11.596 -6.990 1.00 97.75 164 GLU A CA 1
ATOM 1274 C C . GLU A 1 164 ? -10.109 -10.280 -6.391 1.00 97.75 164 GLU A C 1
ATOM 1276 O O . GLU A 1 164 ? -8.995 -9.796 -6.630 1.00 97.75 164 GLU A O 1
ATOM 1281 N N . ARG A 1 165 ? -10.999 -9.705 -5.591 1.00 98.62 165 ARG A N 1
ATOM 1282 C CA . ARG A 1 165 ? -10.846 -8.461 -4.854 1.00 98.62 165 ARG A CA 1
ATOM 1283 C C . ARG A 1 165 ? -11.393 -8.699 -3.452 1.00 98.62 165 ARG A C 1
ATOM 1285 O O . ARG A 1 165 ? -12.441 -9.334 -3.305 1.00 98.62 165 ARG A O 1
ATOM 1292 N N . ARG A 1 166 ? -10.703 -8.200 -2.429 1.00 98.75 166 ARG A N 1
ATOM 1293 C CA . ARG A 1 166 ? -11.110 -8.380 -1.028 1.00 98.75 166 ARG A CA 1
ATOM 1294 C C . ARG A 1 166 ? -11.188 -7.057 -0.287 1.00 98.75 166 ARG A C 1
ATOM 1296 O O . ARG A 1 166 ? -10.443 -6.132 -0.591 1.00 98.75 166 ARG A O 1
ATOM 1303 N N . VAL A 1 167 ? -12.056 -6.998 0.713 1.00 98.81 167 VAL A N 1
ATOM 1304 C CA . VAL A 1 167 ? -11.971 -6.063 1.842 1.00 98.81 167 VAL A CA 1
ATOM 1305 C C . VAL A 1 167 ? -11.488 -6.874 3.039 1.00 98.81 167 VAL A C 1
ATOM 1307 O O . VAL A 1 167 ? -12.040 -7.944 3.281 1.00 98.81 167 VAL A O 1
ATOM 1310 N N . ILE A 1 168 ? -10.463 -6.416 3.759 1.00 98.62 168 ILE A N 1
ATOM 1311 C CA . ILE A 1 168 ? -9.838 -7.184 4.848 1.00 98.62 168 ILE A CA 1
ATOM 1312 C C . ILE A 1 168 ? -9.767 -6.372 6.132 1.00 98.62 168 ILE A C 1
ATOM 1314 O O . ILE A 1 168 ? -9.442 -5.195 6.071 1.00 98.62 168 ILE A O 1
ATOM 1318 N N . PHE A 1 169 ? -9.985 -7.009 7.277 1.00 98.81 169 PHE A N 1
ATOM 1319 C CA . PHE A 1 169 ? -9.821 -6.426 8.608 1.00 98.81 169 PHE A CA 1
ATOM 1320 C C . PHE A 1 169 ? -9.065 -7.421 9.491 1.00 98.81 169 PHE A C 1
ATOM 1322 O O . PHE A 1 169 ? -9.544 -8.540 9.706 1.00 98.81 169 PHE A O 1
ATOM 1329 N N . SER A 1 170 ? -7.889 -7.024 9.977 1.00 98.56 170 SER A N 1
ATOM 1330 C CA . SER A 1 170 ? -7.006 -7.879 10.777 1.00 98.56 170 SER A CA 1
ATOM 1331 C C . SER A 1 170 ? -6.568 -7.182 12.058 1.00 98.56 170 SER A C 1
ATOM 1333 O O . SER A 1 170 ? -6.339 -5.971 12.069 1.00 98.56 170 SER A O 1
ATOM 1335 N N . VAL A 1 171 ? -6.384 -7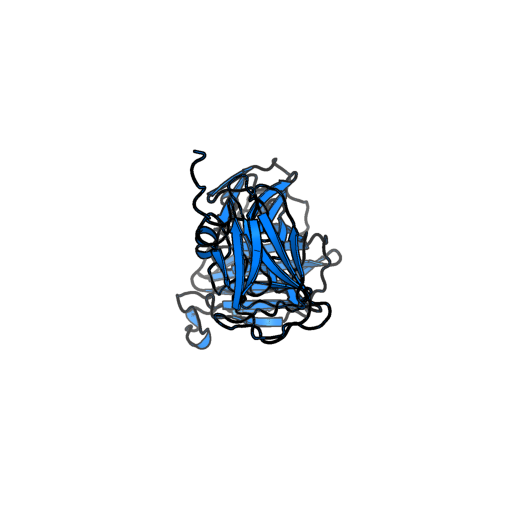.969 13.118 1.00 98.62 171 VAL A N 1
ATOM 1336 C CA . VAL A 1 171 ? -5.899 -7.512 14.424 1.00 98.62 171 VAL A CA 1
ATOM 1337 C C . VAL A 1 171 ? -4.782 -8.441 14.896 1.00 98.62 171 VAL A C 1
ATOM 1339 O O . VAL A 1 171 ? -4.980 -9.653 14.978 1.00 98.62 171 VAL A O 1
ATOM 1342 N N . TRP A 1 172 ? -3.611 -7.886 15.205 1.00 98.44 172 TRP A N 1
ATOM 1343 C CA . TRP A 1 172 ? -2.462 -8.647 15.701 1.00 98.44 172 TRP A CA 1
ATOM 1344 C C . TRP A 1 172 ? -2.702 -9.184 17.117 1.00 98.44 172 TRP A C 1
ATOM 1346 O O . TRP A 1 172 ? -3.311 -8.520 17.962 1.00 98.44 172 TRP A O 1
ATOM 1356 N N . ASP A 1 173 ? -2.156 -10.366 17.390 1.00 98.00 173 ASP A N 1
ATOM 1357 C CA . ASP A 1 173 ? -2.049 -10.961 18.718 1.00 98.00 173 ASP A CA 1
ATOM 1358 C C . ASP A 1 173 ? -1.101 -10.149 19.618 1.00 98.00 173 ASP A C 1
ATOM 1360 O O . ASP A 1 173 ? -0.338 -9.282 19.184 1.00 98.00 173 ASP A O 1
ATOM 1364 N N . ALA A 1 174 ? -1.190 -10.352 20.931 1.00 95.69 174 ALA A N 1
ATOM 1365 C CA . ALA A 1 174 ? -0.187 -9.844 21.866 1.00 95.69 174 ALA A CA 1
ATOM 1366 C C . ALA A 1 174 ? 1.086 -10.714 21.840 1.00 95.69 174 ALA A C 1
ATOM 1368 O O . ALA A 1 174 ? 1.073 -11.861 21.400 1.00 95.69 174 ALA A O 1
ATOM 1369 N N . GLY A 1 175 ? 2.196 -10.190 22.362 1.00 91.31 175 GLY A N 1
ATOM 1370 C CA . GLY A 1 175 ? 3.477 -10.904 22.387 1.00 91.31 175 GLY A CA 1
ATOM 1371 C C . GLY A 1 175 ? 4.354 -10.612 21.167 1.00 91.31 175 GLY A C 1
ATOM 1372 O O . GLY A 1 175 ? 4.288 -9.518 20.613 1.00 91.31 175 GLY A O 1
ATOM 1373 N N . GLY A 1 176 ? 5.226 -11.560 20.806 1.00 90.00 176 GLY A N 1
ATOM 1374 C CA . GLY A 1 176 ? 6.268 -11.360 19.788 1.00 90.00 176 GLY A CA 1
ATOM 1375 C C . GLY A 1 176 ? 6.489 -12.533 18.829 1.00 90.00 176 GLY A C 1
ATOM 1376 O O . GLY A 1 176 ? 7.501 -12.548 18.136 1.00 90.00 176 GLY A O 1
ATOM 1377 N N . GLU A 1 177 ? 5.585 -13.517 18.794 1.00 94.00 177 GLU A N 1
ATOM 1378 C CA . GLU A 1 177 ? 5.639 -14.590 17.793 1.00 94.00 177 GLU A CA 1
ATOM 1379 C C . GLU A 1 177 ? 5.187 -14.042 16.434 1.00 94.00 177 GLU A C 1
ATOM 1381 O O . GLU A 1 177 ? 4.083 -13.508 16.294 1.00 94.00 177 GLU A O 1
ATOM 1386 N N . ALA A 1 178 ? 6.069 -14.146 15.442 1.00 92.12 178 ALA A N 1
ATOM 1387 C CA . ALA A 1 178 ? 5.922 -13.461 14.164 1.00 92.12 178 ALA A CA 1
ATOM 1388 C C . ALA A 1 178 ? 5.508 -14.378 13.011 1.00 92.12 178 ALA A C 1
ATOM 1390 O O . ALA A 1 178 ? 5.090 -13.876 11.971 1.00 92.12 178 ALA A O 1
ATOM 1391 N N . VAL A 1 179 ? 5.653 -15.694 13.166 1.00 93.75 179 VAL A N 1
ATOM 1392 C CA . VAL A 1 179 ? 5.559 -16.648 12.060 1.00 93.75 179 VAL A CA 1
ATOM 1393 C C . VAL A 1 179 ? 4.327 -17.520 12.202 1.00 93.75 179 VAL A C 1
ATOM 1395 O O . VAL A 1 179 ? 3.515 -17.573 11.283 1.00 93.75 179 VAL A O 1
ATOM 1398 N N . ASP A 1 180 ? 4.185 -18.183 13.343 1.00 94.00 180 ASP A N 1
ATOM 1399 C CA . ASP A 1 180 ? 3.236 -19.279 13.512 1.00 94.00 180 ASP A CA 1
ATOM 1400 C C . ASP A 1 180 ? 2.301 -19.019 14.693 1.00 94.00 180 ASP A C 1
ATOM 1402 O O . ASP A 1 180 ? 2.710 -19.051 15.858 1.00 94.00 180 ASP A O 1
ATOM 1406 N N . ARG A 1 181 ? 1.024 -18.772 14.388 1.00 94.69 181 ARG A N 1
ATOM 1407 C CA . ARG A 1 181 ? 0.015 -18.450 15.399 1.00 94.69 181 ARG A CA 1
ATOM 1408 C C . ARG A 1 181 ? -0.245 -19.607 16.366 1.00 94.69 181 ARG A C 1
ATOM 1410 O O . ARG A 1 181 ? -0.608 -19.369 17.524 1.00 94.69 181 ARG A O 1
ATOM 1417 N N . ASP A 1 182 ? 0.022 -20.849 15.967 1.00 95.38 182 ASP A N 1
ATOM 1418 C CA . ASP A 1 182 ? -0.172 -22.008 16.840 1.00 95.38 182 ASP A CA 1
ATOM 1419 C C . ASP A 1 182 ? 0.771 -21.985 18.053 1.00 95.38 182 ASP A C 1
ATOM 1421 O O . ASP A 1 182 ? 0.449 -22.547 19.100 1.00 95.38 182 ASP A O 1
ATOM 1425 N N . LYS A 1 183 ? 1.882 -21.239 17.970 1.00 95.94 183 LYS A N 1
ATOM 1426 C CA . LYS A 1 183 ? 2.831 -21.024 19.077 1.00 95.94 183 LYS A CA 1
ATOM 1427 C C . LYS A 1 183 ? 2.442 -19.877 20.011 1.00 95.94 183 LYS A C 1
ATOM 1429 O O . LYS A 1 183 ? 3.031 -19.724 21.083 1.00 95.94 183 LYS A O 1
ATOM 1434 N N . VAL A 1 184 ? 1.459 -19.059 19.638 1.00 96.56 184 VAL A N 1
ATOM 1435 C CA . VAL A 1 184 ? 0.953 -17.973 20.484 1.00 96.56 184 VAL A CA 1
ATOM 1436 C C . VAL A 1 184 ? 0.108 -18.579 21.602 1.00 96.56 184 VAL A C 1
ATOM 1438 O O . VAL A 1 184 ? -0.885 -19.238 21.331 1.00 96.56 184 VAL A O 1
ATOM 1441 N N . GLY A 1 185 ? 0.452 -18.345 22.869 1.00 96.88 185 GLY A N 1
ATOM 1442 C CA . GLY A 1 185 ? -0.385 -18.809 23.984 1.00 96.88 185 GLY A CA 1
ATOM 1443 C C . GLY A 1 185 ? -1.761 -18.128 24.010 1.00 96.88 185 GLY A C 1
ATOM 1444 O O . GLY A 1 185 ? -1.862 -16.934 23.733 1.00 96.88 185 GLY A O 1
ATOM 1445 N N . ASP A 1 186 ? -2.812 -18.842 24.423 1.00 95.38 186 ASP A N 1
ATOM 1446 C CA . ASP A 1 186 ? -4.209 -18.369 24.343 1.00 95.38 186 ASP A CA 1
ATOM 1447 C C . ASP A 1 186 ? -4.473 -17.015 25.023 1.00 95.38 186 ASP A C 1
ATOM 1449 O O . ASP A 1 186 ? -5.294 -16.232 24.551 1.00 95.38 186 ASP A O 1
ATOM 1453 N N . SER A 1 187 ? -3.747 -16.689 26.099 1.00 96.19 187 SER A N 1
ATOM 1454 C CA . SER A 1 187 ? -3.858 -15.383 26.780 1.00 96.19 187 SER A CA 1
ATOM 1455 C C . SER A 1 187 ? -3.365 -14.188 25.950 1.00 96.19 187 SER A C 1
ATOM 1457 O O . SER A 1 187 ? -3.577 -13.041 26.340 1.00 96.19 187 SER A O 1
ATOM 1459 N N . ASN A 1 188 ? -2.679 -14.447 24.836 1.00 97.75 188 ASN A N 1
ATOM 1460 C CA . ASN A 1 188 ? -2.197 -13.446 23.894 1.00 97.75 188 ASN A CA 1
ATOM 1461 C C . ASN A 1 188 ? -3.031 -13.393 22.607 1.00 97.75 188 ASN A C 1
ATOM 1463 O O . ASN A 1 188 ? -2.914 -12.421 21.861 1.00 97.75 188 ASN A O 1
ATOM 1467 N N . ARG A 1 189 ? -3.856 -14.412 22.339 1.00 97.81 189 ARG A N 1
ATOM 1468 C CA . ARG A 1 189 ? -4.595 -14.525 21.082 1.00 97.81 189 ARG A CA 1
ATOM 1469 C C . ARG A 1 189 ? -5.785 -13.577 21.047 1.00 97.81 189 ARG A C 1
ATOM 1471 O O . ARG A 1 189 ? -6.614 -13.557 21.958 1.00 97.81 189 ARG A O 1
ATOM 1478 N N . VAL A 1 190 ? -5.894 -12.835 19.954 1.00 97.88 190 VAL A N 1
ATOM 1479 C CA . VAL A 1 190 ? -7.115 -12.146 19.553 1.00 97.88 190 VAL A CA 1
ATOM 1480 C C . VAL A 1 190 ? -8.237 -13.167 19.392 1.00 97.88 190 VAL A C 1
ATOM 1482 O O . VAL A 1 190 ? -8.051 -14.225 18.785 1.00 97.88 190 VAL A O 1
ATOM 1485 N N . LYS A 1 191 ? -9.418 -12.831 19.909 1.00 98.06 191 LYS A N 1
ATOM 1486 C CA . LYS A 1 191 ? -10.619 -13.662 19.787 1.00 98.06 191 LYS A CA 1
ATOM 1487 C C . LYS A 1 191 ? -11.613 -13.013 18.839 1.00 98.06 191 LYS A C 1
ATOM 1489 O O . LYS A 1 191 ? -11.944 -11.841 19.001 1.00 98.06 191 LYS A O 1
ATOM 1494 N N . LEU A 1 192 ? -12.114 -13.778 17.874 1.00 98.44 192 LEU A N 1
ATOM 1495 C CA . LEU A 1 192 ? -13.254 -13.361 17.067 1.00 98.44 192 LEU A CA 1
ATOM 1496 C C . LEU A 1 192 ? -14.520 -13.420 17.929 1.00 98.44 192 LEU A C 1
ATOM 1498 O O . LEU A 1 192 ? -14.890 -14.491 18.402 1.00 98.44 192 LEU A O 1
ATOM 1502 N N . MET A 1 193 ? -15.171 -12.278 18.119 1.00 98.31 193 MET A N 1
ATOM 1503 C CA . MET A 1 193 ? -16.421 -12.171 18.875 1.00 98.31 193 MET A CA 1
ATOM 1504 C C . MET A 1 193 ? -17.631 -12.252 17.948 1.00 98.31 193 MET A C 1
ATOM 1506 O O . MET A 1 193 ? -18.630 -12.879 18.278 1.00 98.31 193 MET A O 1
ATOM 1510 N N . GLU A 1 194 ? -17.524 -11.631 16.773 1.00 98.31 194 GLU A N 1
ATOM 1511 C CA . GLU A 1 194 ? -18.590 -11.583 15.777 1.00 98.31 194 GLU A CA 1
ATOM 1512 C C . GLU A 1 194 ? -18.009 -11.306 14.390 1.00 98.31 194 GLU A C 1
ATOM 1514 O O . GLU A 1 194 ? -16.949 -10.691 14.266 1.00 98.31 194 GLU A O 1
ATOM 1519 N N . LYS A 1 195 ? -18.711 -11.728 13.338 1.00 98.44 195 LYS A N 1
ATOM 1520 C CA . LYS A 1 195 ? -18.396 -11.383 11.949 1.00 98.44 195 LYS A CA 1
ATOM 1521 C C . LYS A 1 195 ? -19.672 -11.099 11.171 1.00 98.44 195 LYS A C 1
ATOM 1523 O O . LYS A 1 195 ? -20.708 -11.698 11.457 1.00 98.44 195 LYS A O 1
ATOM 1528 N N . GLY A 1 196 ? -19.585 -10.231 10.171 1.00 98.19 196 GLY A N 1
ATOM 1529 C CA . GLY A 1 196 ? -20.720 -9.966 9.294 1.00 98.19 196 GLY A CA 1
ATOM 1530 C C . GLY A 1 196 ? -21.066 -11.135 8.372 1.00 98.19 196 GLY A C 1
ATOM 1531 O O . GLY A 1 196 ? -20.309 -12.099 8.205 1.00 98.19 196 GLY A O 1
ATOM 1532 N N . THR A 1 197 ? -22.226 -11.021 7.729 1.00 96.94 197 THR A N 1
ATOM 1533 C CA . THR A 1 197 ? -22.679 -11.947 6.686 1.00 96.94 197 THR A CA 1
ATOM 1534 C C . THR A 1 197 ? -21.667 -12.010 5.540 1.00 96.94 197 THR A C 1
ATOM 1536 O O . THR A 1 197 ? -21.176 -10.973 5.086 1.00 96.94 197 THR A O 1
ATOM 1539 N N . ASP A 1 198 ? -21.365 -13.230 5.087 1.00 97.62 198 ASP A N 1
ATOM 1540 C CA . ASP A 1 198 ? -20.391 -13.572 4.032 1.00 97.62 198 ASP A CA 1
ATOM 1541 C C . ASP A 1 198 ? -18.923 -13.237 4.335 1.00 97.62 198 ASP A C 1
ATOM 1543 O O . ASP A 1 198 ? -18.042 -13.511 3.519 1.00 97.62 198 ASP A O 1
ATOM 1547 N N . VAL A 1 199 ? -18.626 -12.693 5.518 1.00 98.56 199 VAL A N 1
ATOM 1548 C CA . VAL A 1 199 ? -17.246 -12.480 5.952 1.00 98.56 199 VAL A CA 1
ATOM 1549 C C . VAL A 1 199 ? -16.633 -13.824 6.328 1.00 98.56 199 VAL A C 1
ATOM 1551 O O . VAL A 1 199 ? -17.177 -14.573 7.146 1.00 98.56 199 VAL A O 1
ATOM 1554 N N . VAL A 1 200 ? -15.478 -14.124 5.747 1.00 98.50 200 VAL A N 1
ATOM 1555 C CA . VAL A 1 200 ? -14.622 -15.245 6.129 1.00 98.50 200 VAL A CA 1
ATOM 1556 C C . VAL A 1 200 ? -13.691 -14.764 7.233 1.00 98.50 200 VAL A C 1
ATOM 1558 O O . VAL A 1 200 ? -13.116 -13.684 7.128 1.00 98.50 200 VAL A O 1
ATOM 1561 N N . ALA A 1 201 ? -13.540 -15.551 8.293 1.00 97.50 201 ALA A N 1
ATOM 1562 C CA . ALA A 1 201 ? -12.630 -15.252 9.390 1.00 97.50 201 ALA A CA 1
ATOM 1563 C C . ALA A 1 201 ? -11.676 -16.423 9.621 1.00 97.50 201 ALA A C 1
ATOM 1565 O O . ALA A 1 201 ? -12.035 -17.578 9.393 1.00 97.50 201 ALA A O 1
ATOM 1566 N N . GLY A 1 202 ? -10.469 -16.105 10.061 1.00 95.38 202 GLY A N 1
ATOM 1567 C CA . GLY A 1 202 ? -9.408 -17.057 10.334 1.00 95.38 202 GLY A CA 1
ATOM 1568 C C . GLY A 1 202 ? -8.222 -16.346 10.962 1.00 95.38 202 GLY A C 1
ATOM 1569 O O . GLY A 1 202 ? -8.378 -15.303 11.597 1.00 95.38 202 GLY A O 1
ATOM 1570 N N . ASP A 1 203 ? -7.041 -16.892 10.729 1.00 95.25 203 ASP A N 1
ATOM 1571 C CA . ASP A 1 203 ? -5.811 -16.490 11.397 1.00 95.25 203 ASP A CA 1
ATOM 1572 C C . ASP A 1 203 ? -4.749 -16.075 10.378 1.00 95.25 203 ASP A C 1
ATOM 1574 O O . ASP A 1 203 ? -4.833 -16.436 9.201 1.00 95.25 203 ASP A O 1
ATOM 1578 N N . PHE A 1 204 ? -3.740 -15.325 10.821 1.00 94.75 204 PHE A N 1
ATOM 1579 C CA . PHE A 1 204 ? -2.578 -14.993 9.997 1.00 94.75 204 PHE A CA 1
ATOM 1580 C C . PHE A 1 204 ? -1.252 -15.138 10.755 1.00 94.75 204 PHE A C 1
ATOM 1582 O O . PHE A 1 204 ? -1.225 -15.183 11.988 1.00 94.75 204 PHE A O 1
ATOM 1589 N N . GLY A 1 205 ? -0.164 -15.218 9.983 1.00 92.56 205 GLY A N 1
ATOM 1590 C CA . GLY A 1 205 ? 1.220 -15.413 10.421 1.00 92.56 205 GLY A CA 1
ATOM 1591 C C . GLY A 1 205 ? 2.222 -14.801 9.429 1.00 92.56 205 GLY A C 1
ATOM 1592 O O . GLY A 1 205 ? 1.822 -14.144 8.470 1.00 92.56 205 GLY A O 1
ATOM 1593 N N . ASN A 1 206 ? 3.517 -15.062 9.626 1.00 89.12 206 ASN A N 1
ATOM 1594 C CA . ASN A 1 206 ? 4.679 -14.582 8.842 1.00 89.12 206 ASN A CA 1
ATOM 1595 C C . ASN A 1 206 ? 4.979 -13.070 8.875 1.00 89.12 206 ASN A C 1
ATOM 1597 O O . ASN A 1 206 ? 6.101 -12.673 8.561 1.00 89.12 206 ASN A O 1
ATOM 1601 N N . GLU A 1 207 ? 4.027 -12.236 9.288 1.00 83.75 207 GLU A N 1
ATOM 1602 C CA . GLU A 1 207 ? 4.147 -10.769 9.347 1.00 83.75 207 GLU A CA 1
ATOM 1603 C C . GLU A 1 207 ? 3.696 -10.244 10.720 1.00 83.75 207 GLU A C 1
ATOM 1605 O O . GLU A 1 207 ? 3.028 -9.215 10.864 1.00 83.75 207 GLU A O 1
ATOM 1610 N N . GLY A 1 208 ? 4.012 -11.020 11.757 1.00 91.50 208 GLY A N 1
ATOM 1611 C CA . GLY A 1 208 ? 3.223 -11.026 12.982 1.00 91.50 208 GLY A CA 1
ATOM 1612 C C . GLY A 1 208 ? 2.132 -12.092 12.905 1.00 91.50 208 GLY A C 1
ATOM 1613 O O . GLY A 1 208 ? 1.858 -12.656 11.847 1.00 91.50 208 GLY A O 1
ATOM 1614 N N . THR A 1 209 ? 1.507 -12.359 14.044 1.00 96.44 209 THR A N 1
ATOM 1615 C CA . THR A 1 209 ? 0.388 -13.299 14.169 1.00 96.44 209 THR A CA 1
ATOM 1616 C C . THR A 1 209 ? -0.870 -12.565 14.614 1.00 96.44 209 THR A C 1
ATOM 1618 O O . THR A 1 209 ? -0.776 -11.499 15.230 1.00 96.44 209 THR A O 1
ATOM 1621 N N . GLY A 1 210 ? -2.051 -13.082 14.281 1.00 97.56 210 GLY A N 1
ATOM 1622 C CA . GLY A 1 210 ? -3.300 -12.435 14.671 1.00 97.56 210 GLY A CA 1
ATOM 1623 C C . GLY A 1 210 ? -4.562 -13.046 14.085 1.00 97.56 210 GLY A C 1
ATOM 1624 O O . GLY A 1 210 ? -4.526 -14.043 13.364 1.00 97.56 210 GLY A O 1
ATOM 1625 N N . GLY A 1 211 ? -5.687 -12.406 14.400 1.00 97.75 211 GLY A N 1
ATOM 1626 C CA . GLY A 1 211 ? -6.982 -12.693 13.795 1.00 97.75 211 GLY A CA 1
ATOM 1627 C C . GLY A 1 211 ? -7.154 -11.933 12.482 1.00 97.75 211 GLY A C 1
ATOM 1628 O O . GLY A 1 211 ? -6.844 -10.745 12.388 1.00 97.75 211 GLY A O 1
ATOM 1629 N N . HIS A 1 212 ? -7.675 -12.613 11.469 1.00 97.75 212 HIS A N 1
ATOM 1630 C CA . HIS A 1 212 ? -7.936 -12.080 10.140 1.00 97.75 212 HIS A CA 1
ATOM 1631 C C . HIS A 1 212 ? -9.406 -12.258 9.766 1.00 97.75 212 HIS A C 1
ATOM 1633 O O . HIS A 1 212 ? -10.042 -13.264 10.079 1.00 97.75 212 HIS A O 1
ATOM 1639 N N . SER A 1 213 ? -9.944 -11.290 9.037 1.00 98.56 213 SER A N 1
ATOM 1640 C CA . SER A 1 213 ? -11.225 -11.425 8.362 1.00 98.56 213 SER A CA 1
ATOM 1641 C C . SER A 1 213 ? -11.173 -10.794 6.981 1.00 98.56 213 SER A C 1
ATOM 1643 O O . SER A 1 213 ? -10.485 -9.791 6.774 1.00 98.56 213 SER A O 1
ATOM 1645 N N . HIS A 1 214 ? -11.908 -11.364 6.032 1.00 98.62 214 HIS A N 1
ATOM 1646 C CA . HIS A 1 214 ? -12.087 -10.767 4.720 1.00 98.62 214 HIS A CA 1
ATOM 1647 C C . HIS A 1 214 ? -13.466 -11.038 4.127 1.00 98.62 214 HIS A C 1
ATOM 1649 O O . HIS A 1 214 ? -14.116 -12.041 4.408 1.00 98.62 214 HIS A O 1
ATOM 1655 N N . LEU A 1 215 ? -13.876 -10.136 3.245 1.00 98.69 215 LEU A N 1
ATOM 1656 C CA . LEU A 1 215 ? -15.032 -10.262 2.375 1.00 98.69 215 LEU A CA 1
ATOM 1657 C C . LEU A 1 215 ? -14.527 -10.236 0.934 1.00 98.69 215 LEU A C 1
ATOM 1659 O O . LEU A 1 215 ? -13.853 -9.281 0.540 1.00 98.69 215 LEU A O 1
ATOM 1663 N N . VAL A 1 216 ? -14.863 -11.253 0.139 1.00 98.62 216 VAL A N 1
ATOM 1664 C CA . VAL A 1 216 ? -14.673 -11.184 -1.316 1.00 98.62 216 VAL A CA 1
ATOM 1665 C C . VAL A 1 216 ? -15.685 -10.179 -1.855 1.00 98.62 216 VAL A C 1
ATOM 1667 O O . VAL A 1 216 ? -16.891 -10.416 -1.840 1.00 98.62 216 VAL A O 1
ATOM 1670 N N . TYR A 1 217 ? -15.191 -9.022 -2.286 1.00 98.31 217 TYR A N 1
ATOM 1671 C CA . TYR A 1 217 ? -16.019 -7.894 -2.688 1.00 98.31 217 TYR A CA 1
ATOM 1672 C C . TYR A 1 217 ? -15.470 -7.297 -3.987 1.00 98.31 217 TYR A C 1
ATOM 1674 O O . TYR A 1 217 ? -14.353 -6.771 -3.980 1.00 98.31 217 TYR A O 1
ATOM 1682 N N . PRO A 1 218 ? -16.222 -7.354 -5.104 1.00 97.56 218 PRO A N 1
ATOM 1683 C CA . PRO A 1 218 ? -15.738 -6.986 -6.433 1.00 97.56 218 PRO A CA 1
ATOM 1684 C C . PRO A 1 218 ? -15.748 -5.464 -6.648 1.00 97.56 218 PRO A C 1
ATOM 1686 O O . PRO A 1 218 ? -16.370 -4.973 -7.598 1.00 97.56 218 PRO A O 1
ATOM 1689 N N . TRP A 1 219 ? -15.070 -4.722 -5.766 1.00 98.12 219 TRP A N 1
ATOM 1690 C CA . TRP A 1 219 ? -14.907 -3.275 -5.890 1.00 98.12 219 TRP A CA 1
ATOM 1691 C C . TRP A 1 219 ? -14.297 -2.911 -7.248 1.00 98.12 219 TRP A C 1
ATOM 1693 O O . TRP A 1 219 ? -13.566 -3.696 -7.862 1.00 98.12 219 TRP A O 1
ATOM 1703 N N . LYS A 1 220 ? -14.634 -1.719 -7.743 1.00 97.81 220 LYS A N 1
ATOM 1704 C CA . LYS A 1 220 ? -14.197 -1.231 -9.058 1.00 97.81 220 LYS A CA 1
ATOM 1705 C C . LYS A 1 220 ? -13.156 -0.129 -8.925 1.00 97.81 220 LYS A C 1
ATOM 1707 O O . LYS A 1 220 ? -13.189 0.655 -7.983 1.00 97.81 220 LYS A O 1
ATOM 1712 N N . LEU A 1 221 ? -12.240 -0.053 -9.886 1.00 98.19 221 LEU A N 1
ATOM 1713 C CA . LEU A 1 221 ? -11.294 1.055 -9.982 1.00 98.19 221 LEU A CA 1
ATOM 1714 C C . LEU A 1 221 ? -12.042 2.400 -9.968 1.00 98.19 221 LEU A C 1
ATOM 1716 O O . LEU A 1 221 ? -13.071 2.540 -10.628 1.00 98.19 221 LEU A O 1
ATOM 1720 N N . GLY A 1 222 ? -11.554 3.373 -9.196 1.00 98.31 222 GLY A N 1
ATOM 1721 C CA . GLY A 1 222 ? -12.232 4.659 -9.006 1.00 98.31 222 GLY A CA 1
ATOM 1722 C C . GLY A 1 222 ? -13.448 4.623 -8.068 1.00 98.31 222 GLY A C 1
ATOM 1723 O O . GLY A 1 222 ? -14.026 5.675 -7.796 1.00 98.31 222 GLY A O 1
ATOM 1724 N N . GLN A 1 223 ? -13.837 3.458 -7.534 1.00 98.00 223 GLN A N 1
ATOM 1725 C CA . GLN A 1 223 ? -14.868 3.373 -6.502 1.00 98.00 223 GLN A CA 1
ATOM 1726 C C . GLN A 1 223 ? -14.347 3.965 -5.193 1.00 98.00 223 GLN A C 1
ATOM 1728 O O . GLN A 1 223 ? -13.308 3.559 -4.670 1.00 98.00 223 GLN A O 1
ATOM 1733 N N . LYS A 1 224 ? -15.117 4.898 -4.636 1.00 97.50 224 LYS A N 1
ATOM 1734 C CA . LYS A 1 224 ? -14.890 5.432 -3.298 1.00 97.50 224 LYS A CA 1
ATOM 1735 C C . LYS A 1 224 ? -15.328 4.407 -2.252 1.00 97.50 224 LYS A C 1
ATOM 1737 O O . LYS A 1 224 ? -16.520 4.145 -2.090 1.00 97.50 224 LYS A O 1
ATOM 1742 N N . MET A 1 225 ? -14.354 3.854 -1.548 1.00 98.31 225 MET A N 1
ATOM 1743 C CA . MET A 1 225 ? -14.530 2.911 -0.448 1.00 98.31 225 MET A CA 1
ATOM 1744 C C . MET A 1 225 ? -14.563 3.685 0.875 1.00 98.31 225 MET A C 1
ATOM 1746 O O . MET A 1 225 ? -13.834 4.669 1.013 1.00 98.31 225 MET A O 1
ATOM 1750 N N . ARG A 1 226 ? -15.390 3.270 1.844 1.00 98.44 226 ARG A N 1
ATOM 1751 C CA . ARG A 1 226 ? -15.478 3.923 3.164 1.00 98.44 226 ARG A CA 1
ATOM 1752 C C . ARG A 1 226 ? -15.330 2.907 4.280 1.00 98.44 226 ARG A C 1
ATOM 1754 O O . ARG A 1 226 ? -15.978 1.859 4.255 1.00 98.44 226 ARG A O 1
ATOM 1761 N N . PHE A 1 227 ? -14.499 3.255 5.249 1.00 98.81 227 PHE A N 1
ATOM 1762 C CA . PHE A 1 227 ? -14.089 2.388 6.340 1.00 98.81 227 PHE A CA 1
ATOM 1763 C C . PHE A 1 227 ? -14.332 3.096 7.664 1.00 98.81 227 PHE A C 1
ATOM 1765 O O . PHE A 1 227 ? -14.112 4.302 7.773 1.00 98.81 227 PHE A O 1
ATOM 1772 N N . LEU A 1 228 ? -14.768 2.334 8.660 1.00 98.75 228 LEU A N 1
ATOM 1773 C CA . LEU A 1 228 ? -14.991 2.802 10.019 1.00 98.75 228 LEU A CA 1
ATOM 1774 C C . LEU A 1 228 ? -14.424 1.774 10.999 1.00 98.75 228 LEU A C 1
ATOM 1776 O O . LEU A 1 228 ? -14.680 0.579 10.857 1.00 98.75 228 LEU A O 1
ATOM 1780 N N . VAL A 1 229 ? -13.661 2.236 11.984 1.00 98.81 229 VAL A N 1
ATOM 1781 C CA . VAL A 1 229 ? -13.116 1.420 13.075 1.00 98.81 229 VAL A CA 1
ATOM 1782 C C . VAL A 1 229 ? -13.569 2.003 14.406 1.00 98.81 229 VAL A C 1
ATOM 1784 O O . VAL A 1 229 ? -13.529 3.219 14.584 1.00 98.81 229 VAL A O 1
ATOM 1787 N N . HIS A 1 230 ? -13.956 1.132 15.336 1.00 98.69 230 HIS A N 1
ATOM 1788 C CA . HIS A 1 230 ? -14.239 1.466 16.731 1.00 98.69 230 HIS A CA 1
ATOM 1789 C C . HIS A 1 230 ? -13.341 0.650 17.656 1.00 98.69 230 HIS A C 1
ATOM 1791 O O . HIS A 1 230 ? -13.195 -0.559 17.460 1.00 98.69 230 HIS A O 1
ATOM 1797 N N . ALA A 1 231 ? -12.774 1.297 18.669 1.00 98.69 231 ALA A N 1
ATOM 1798 C CA . ALA A 1 231 ? -12.048 0.661 19.756 1.00 98.69 231 ALA A CA 1
ATOM 1799 C C . ALA A 1 231 ? -12.788 0.855 21.077 1.00 98.69 231 ALA A C 1
ATOM 1801 O O . ALA A 1 231 ? -13.004 1.984 21.513 1.00 98.69 231 ALA A O 1
ATOM 1802 N N . GLN A 1 232 ? -13.109 -0.256 21.736 1.00 98.25 232 GLN A N 1
ATOM 1803 C CA . GLN A 1 232 ? -13.770 -0.279 23.039 1.00 98.25 232 GLN A CA 1
ATOM 1804 C C . GLN A 1 232 ? -12.873 -0.994 24.057 1.00 98.25 232 GLN A C 1
ATOM 1806 O O . GLN A 1 232 ? -12.874 -2.228 24.119 1.00 98.25 232 GLN A O 1
ATOM 1811 N N . PRO A 1 233 ? -12.065 -0.252 24.834 1.00 98.25 233 PRO A N 1
ATOM 1812 C CA . PRO A 1 233 ? -11.314 -0.821 25.945 1.00 98.25 233 PRO A CA 1
ATOM 1813 C C . PRO A 1 233 ? -12.255 -1.419 26.999 1.00 98.25 233 PRO A C 1
ATOM 1815 O O . PRO A 1 233 ? -13.181 -0.750 27.452 1.00 98.25 233 PRO A O 1
ATOM 1818 N N . GLN A 1 234 ? -12.003 -2.661 27.407 1.00 96.88 234 GLN A N 1
ATOM 1819 C CA . GLN A 1 234 ? -12.747 -3.366 28.455 1.00 96.88 234 GLN A CA 1
ATOM 1820 C C . GLN A 1 234 ? -11.842 -4.402 29.134 1.00 96.88 234 GLN A C 1
ATOM 1822 O O . GLN A 1 234 ? -11.155 -5.162 28.456 1.00 96.88 234 GLN A O 1
ATOM 1827 N N . ASP A 1 235 ? -11.808 -4.419 30.468 1.00 95.19 235 ASP A N 1
ATOM 1828 C CA . ASP A 1 235 ? -11.117 -5.441 31.276 1.00 95.19 235 ASP A CA 1
ATOM 1829 C C . ASP A 1 235 ? -9.654 -5.733 30.864 1.00 95.19 235 ASP A C 1
ATOM 1831 O O . ASP A 1 235 ? -9.206 -6.879 30.824 1.00 95.19 235 ASP A O 1
ATOM 1835 N N . GLY A 1 236 ? -8.885 -4.693 30.511 1.00 96.00 236 GLY A N 1
ATOM 1836 C CA . GLY A 1 236 ? -7.487 -4.830 30.060 1.00 96.00 236 GLY A CA 1
ATOM 1837 C C . GLY A 1 236 ? -7.314 -5.377 28.631 1.00 96.00 236 GLY A C 1
ATOM 1838 O O . GLY A 1 236 ? -6.188 -5.589 28.172 1.00 96.00 236 GLY A O 1
ATOM 1839 N N . ALA A 1 237 ? -8.413 -5.584 27.912 1.00 98.31 237 ALA A N 1
ATOM 1840 C CA . ALA A 1 237 ? -8.482 -5.878 26.489 1.00 98.31 237 ALA A CA 1
ATOM 1841 C C . ALA A 1 237 ? -9.091 -4.690 25.723 1.00 98.31 237 ALA A C 1
ATOM 1843 O O . ALA A 1 237 ? -9.615 -3.750 26.318 1.00 98.31 237 ALA A O 1
ATOM 1844 N N . THR A 1 238 ? -9.033 -4.732 24.397 1.00 98.75 238 THR A N 1
ATOM 1845 C CA . THR A 1 238 ? -9.767 -3.801 23.531 1.00 98.75 238 THR A CA 1
ATOM 1846 C C . THR A 1 238 ? -10.579 -4.596 22.521 1.00 98.75 238 THR A C 1
ATOM 1848 O O . THR A 1 238 ? -10.033 -5.442 21.813 1.00 98.75 238 THR A O 1
ATOM 1851 N N . LEU A 1 239 ? -11.885 -4.339 22.444 1.00 98.75 239 LEU A N 1
ATOM 1852 C CA . LEU A 1 239 ? -12.727 -4.837 21.363 1.00 98.75 239 LEU A CA 1
ATOM 1853 C C . LEU A 1 239 ? -12.598 -3.893 20.166 1.00 98.75 239 LEU A C 1
ATOM 1855 O O . LEU A 1 239 ? -13.018 -2.739 20.232 1.00 98.75 239 LEU A O 1
ATOM 1859 N N . TYR A 1 240 ? -12.022 -4.394 19.078 1.00 98.81 240 TYR A N 1
ATOM 1860 C CA . TYR A 1 240 ? -11.950 -3.687 17.807 1.00 98.81 240 TYR A CA 1
ATOM 1861 C C . TYR A 1 240 ? -13.076 -4.140 16.894 1.00 98.81 240 TYR A C 1
ATOM 1863 O O . TYR A 1 240 ? -13.242 -5.335 16.656 1.00 98.81 240 TYR A O 1
ATOM 1871 N N . SER A 1 241 ? -13.819 -3.186 16.352 1.00 98.81 241 SER A N 1
ATOM 1872 C CA . SER A 1 241 ? -14.884 -3.445 15.387 1.00 98.81 241 SER A CA 1
ATOM 1873 C C . SER A 1 241 ? -14.594 -2.693 14.094 1.00 98.81 241 SER A C 1
ATOM 1875 O O . SER A 1 241 ? -14.261 -1.510 14.139 1.00 98.81 241 SER A O 1
ATOM 1877 N N . GLY A 1 242 ? -14.693 -3.378 12.955 1.00 98.69 242 GLY A N 1
ATOM 1878 C CA . GLY A 1 242 ? -14.501 -2.788 11.629 1.00 98.69 242 GLY A CA 1
ATOM 1879 C C . GLY A 1 242 ? -15.775 -2.857 10.795 1.00 98.69 242 GLY A C 1
ATOM 1880 O O . GLY A 1 242 ? -16.373 -3.927 10.684 1.00 98.69 242 GLY A O 1
ATOM 1881 N N . TRP A 1 243 ? -16.167 -1.746 10.168 1.00 98.75 243 TRP A N 1
ATOM 1882 C CA . TRP A 1 243 ? -17.307 -1.677 9.252 1.00 98.75 243 TRP A CA 1
ATOM 1883 C C . TRP A 1 243 ? -16.919 -1.100 7.897 1.00 98.75 243 TRP A C 1
ATOM 1885 O O . TRP A 1 243 ? -16.199 -0.107 7.790 1.00 98.75 243 TRP A O 1
ATOM 1895 N N . PHE A 1 244 ? -17.448 -1.721 6.852 1.00 98.06 244 PHE A N 1
ATOM 1896 C CA . PHE A 1 244 ? -17.291 -1.300 5.470 1.00 98.06 244 PHE A CA 1
ATOM 1897 C C . PHE A 1 244 ? -18.634 -0.794 4.937 1.00 98.06 244 PHE A C 1
ATOM 1899 O O . PHE A 1 244 ? -19.661 -1.451 5.113 1.00 98.06 244 PHE A O 1
ATOM 1906 N N . TRP A 1 245 ? -18.647 0.378 4.304 1.00 97.50 245 TRP A N 1
ATOM 1907 C CA . TRP A 1 245 ? -19.871 0.926 3.718 1.00 97.50 245 TRP A CA 1
ATOM 1908 C C . TRP A 1 245 ? -20.178 0.272 2.371 1.00 97.50 245 TRP A C 1
ATOM 1910 O O . TRP A 1 245 ? -19.412 0.415 1.417 1.00 97.50 245 TRP A O 1
ATOM 1920 N N . ASP A 1 246 ? -21.342 -0.361 2.258 1.00 94.94 246 ASP A N 1
ATOM 1921 C CA . ASP A 1 246 ? -21.793 -1.031 1.040 1.00 94.94 246 ASP A CA 1
ATOM 1922 C C . ASP A 1 246 ? -23.279 -0.749 0.801 1.00 94.94 246 ASP A C 1
ATOM 1924 O O . ASP A 1 246 ? -24.100 -0.862 1.707 1.00 94.94 246 ASP A O 1
ATOM 1928 N N . LYS A 1 247 ? -23.632 -0.371 -0.434 1.00 89.88 247 LYS A N 1
ATOM 1929 C CA . LYS A 1 247 ? -25.026 -0.156 -0.881 1.00 89.88 247 LYS A CA 1
ATOM 1930 C C . LYS A 1 247 ? -25.894 0.714 0.049 1.00 89.88 247 LYS A C 1
ATOM 1932 O O . LYS A 1 247 ? -27.098 0.508 0.140 1.00 89.88 247 LYS A O 1
ATOM 1937 N N . GLY A 1 248 ? -25.298 1.717 0.694 1.00 92.12 248 GLY A N 1
ATOM 1938 C CA . GLY A 1 248 ? -26.035 2.668 1.532 1.00 92.12 248 GLY A CA 1
ATOM 1939 C C . GLY A 1 248 ? -26.152 2.280 3.008 1.00 92.12 248 GLY A C 1
ATOM 1940 O O . GLY A 1 248 ? -26.878 2.955 3.729 1.00 92.12 248 GLY A O 1
ATOM 1941 N N . ALA A 1 249 ? -25.448 1.239 3.460 1.00 95.00 249 ALA A N 1
ATOM 1942 C CA . ALA A 1 249 ? -25.417 0.840 4.863 1.00 95.00 249 ALA A CA 1
ATOM 1943 C C . ALA A 1 249 ? -24.017 0.391 5.309 1.00 95.00 249 ALA A C 1
ATOM 1945 O O . ALA A 1 249 ? -23.181 -0.031 4.503 1.00 95.00 249 ALA A O 1
ATOM 1946 N N . TRP A 1 250 ? -23.771 0.447 6.618 1.00 97.69 250 TRP A N 1
ATOM 1947 C CA . TRP A 1 250 ? -22.591 -0.155 7.231 1.00 97.69 250 TRP A CA 1
ATOM 1948 C C . TRP A 1 250 ? -22.742 -1.673 7.300 1.00 97.69 250 TRP A C 1
ATOM 1950 O O . TRP A 1 250 ? -23.689 -2.188 7.889 1.00 97.69 250 TRP A O 1
ATOM 1960 N N . ARG A 1 251 ? -21.775 -2.399 6.741 1.00 97.25 251 ARG A N 1
ATOM 1961 C CA . ARG A 1 251 ? -21.639 -3.847 6.907 1.00 97.25 251 ARG A CA 1
ATOM 1962 C C . ARG A 1 251 ? -20.528 -4.130 7.903 1.00 97.25 251 ARG A C 1
ATOM 1964 O O . ARG A 1 251 ? -19.406 -3.658 7.727 1.00 97.25 251 ARG A O 1
ATOM 1971 N N . LEU A 1 252 ? -20.833 -4.914 8.934 1.00 98.56 252 LEU A N 1
ATOM 1972 C CA . LEU A 1 252 ? -19.821 -5.405 9.863 1.00 98.56 252 LEU A CA 1
ATOM 1973 C C . LEU A 1 252 ? -18.827 -6.306 9.114 1.00 98.56 252 LEU A C 1
ATOM 1975 O O . LEU A 1 252 ? -19.236 -7.214 8.397 1.00 98.56 252 LEU A O 1
ATOM 1979 N N . MET A 1 253 ? -17.531 -6.078 9.308 1.00 98.69 253 MET A N 1
ATOM 1980 C CA . MET A 1 253 ? -16.489 -7.029 8.928 1.00 98.69 253 MET A CA 1
ATOM 1981 C C . MET A 1 253 ? -16.314 -8.036 10.059 1.00 98.69 253 MET A C 1
ATOM 1983 O O . MET A 1 253 ? -16.761 -9.178 9.962 1.00 98.69 253 MET A O 1
ATOM 1987 N N . ALA A 1 254 ? -15.751 -7.583 11.175 1.00 98.69 254 ALA A N 1
ATOM 1988 C CA . ALA A 1 254 ? -15.597 -8.389 12.372 1.00 98.69 254 ALA A CA 1
ATOM 1989 C C . ALA A 1 254 ? -15.528 -7.522 13.630 1.00 98.69 254 ALA A C 1
ATOM 1991 O O . ALA A 1 254 ? -15.166 -6.345 13.574 1.00 98.69 254 ALA A O 1
ATOM 1992 N N . ARG A 1 255 ? -15.845 -8.154 14.761 1.00 98.75 255 ARG A N 1
ATOM 1993 C CA . ARG A 1 255 ? -15.546 -7.694 16.116 1.00 98.75 255 ARG A CA 1
ATOM 1994 C C . ARG A 1 255 ? -14.491 -8.633 16.697 1.00 98.75 255 ARG A C 1
ATOM 1996 O O . ARG A 1 255 ? -14.730 -9.836 16.807 1.00 98.75 255 ARG A O 1
ATOM 2003 N N . MET A 1 256 ? -13.318 -8.110 17.030 1.00 98.69 256 MET A N 1
ATOM 2004 C CA . MET A 1 256 ? -12.160 -8.877 17.489 1.00 98.69 256 MET A CA 1
ATOM 2005 C C . MET A 1 256 ? -11.657 -8.335 18.829 1.00 98.69 256 MET A C 1
ATOM 2007 O O . MET A 1 256 ? -11.302 -7.164 18.939 1.00 98.69 256 MET A O 1
ATOM 2011 N N . LEU A 1 257 ? -11.626 -9.185 19.855 1.00 98.56 257 LEU A N 1
ATOM 2012 C CA . LEU A 1 257 ? -11.157 -8.834 21.193 1.00 98.56 257 LEU A CA 1
ATOM 2013 C C . LEU A 1 257 ? -9.649 -9.073 21.298 1.00 98.56 257 LEU A C 1
ATOM 2015 O O . LEU A 1 257 ? -9.201 -10.221 21.300 1.00 98.56 257 LEU A O 1
ATOM 2019 N N . ALA A 1 258 ? -8.874 -7.996 21.402 1.00 98.44 258 ALA A N 1
ATOM 2020 C CA . ALA A 1 258 ? -7.429 -8.030 21.584 1.00 98.44 258 ALA A CA 1
ATOM 2021 C C . ALA A 1 258 ? -7.068 -8.002 23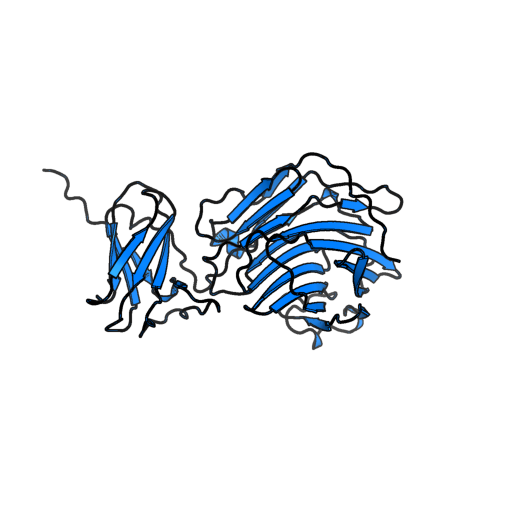.080 1.00 98.44 258 ALA A C 1
ATOM 2023 O O . ALA A 1 258 ? -7.308 -6.986 23.739 1.00 98.44 258 ALA A O 1
ATOM 2024 N N . PRO A 1 259 ? -6.490 -9.078 23.645 1.00 98.12 259 PRO A N 1
ATOM 2025 C CA . PRO A 1 259 ? -6.062 -9.083 25.041 1.00 98.12 259 PRO A CA 1
ATOM 2026 C C . PRO A 1 259 ? -4.802 -8.226 25.245 1.00 98.12 259 PRO A C 1
ATOM 2028 O O . PRO A 1 259 ? -4.029 -8.018 24.310 1.00 98.12 259 PRO A O 1
ATOM 2031 N N . LYS A 1 260 ? -4.557 -7.797 26.493 1.00 97.50 260 LYS A N 1
ATOM 2032 C CA . LYS A 1 260 ? -3.346 -7.055 26.911 1.00 97.50 260 LYS A CA 1
ATOM 2033 C C . LYS A 1 260 ? -3.112 -5.776 26.100 1.00 97.50 260 LYS A C 1
ATOM 2035 O O . LYS A 1 260 ? -1.980 -5.449 25.750 1.00 97.50 260 LYS A O 1
ATOM 2040 N N . ASP A 1 261 ? -4.196 -5.073 25.805 1.00 96.38 261 ASP A N 1
ATOM 2041 C CA . ASP A 1 261 ? -4.165 -3.815 25.066 1.00 96.38 261 ASP A CA 1
ATOM 2042 C C . ASP A 1 261 ? -4.809 -2.711 25.902 1.00 96.38 261 ASP A C 1
ATOM 2044 O O . ASP A 1 261 ? -4.105 -1.817 26.369 1.00 96.38 261 ASP A O 1
ATOM 2048 N N . GLY A 1 262 ? -6.120 -2.810 26.165 1.00 96.88 262 GLY A N 1
ATOM 2049 C CA . GLY A 1 262 ? -6.827 -1.911 27.083 1.00 96.88 262 GLY A CA 1
ATOM 2050 C C . GLY A 1 262 ? -6.698 -0.436 26.699 1.00 96.88 262 GLY A C 1
ATOM 2051 O O . GLY A 1 262 ? -6.682 0.430 27.570 1.00 96.88 262 GLY A O 1
ATOM 2052 N N . SER A 1 263 ? -6.534 -0.151 25.406 1.00 96.81 263 SER A N 1
ATOM 2053 C CA . SER A 1 263 ? -6.215 1.178 24.897 1.00 96.81 263 SER A CA 1
ATOM 2054 C C . SER A 1 263 ? -7.075 1.570 23.697 1.00 96.81 263 SER A C 1
ATOM 2056 O O . SER A 1 263 ? -7.611 0.717 22.988 1.00 96.81 263 SER A O 1
ATOM 2058 N N . LEU A 1 264 ? -7.235 2.883 23.516 1.00 98.38 264 LEU A N 1
ATOM 2059 C CA . LEU A 1 264 ? -7.868 3.496 22.348 1.00 98.38 264 LEU A CA 1
ATOM 2060 C C . LEU A 1 264 ? -6.950 3.408 21.118 1.00 98.38 264 LEU A C 1
ATOM 2062 O O . LEU A 1 264 ? -5.778 3.035 21.223 1.00 98.38 264 LEU A O 1
ATOM 2066 N N . LEU A 1 265 ? -7.467 3.788 19.948 1.00 98.62 265 LEU A N 1
ATOM 2067 C CA . LEU A 1 265 ? -6.696 3.766 18.709 1.00 98.62 265 LEU A CA 1
ATOM 2068 C C . LEU A 1 265 ? -5.531 4.764 18.776 1.00 98.62 265 LEU A C 1
ATOM 2070 O O . LEU A 1 265 ? -5.688 5.916 19.189 1.00 98.62 265 LEU A O 1
ATOM 2074 N N . LYS A 1 266 ? -4.348 4.326 18.346 1.00 98.25 266 LYS A N 1
ATOM 2075 C CA . LYS A 1 266 ? -3.142 5.155 18.234 1.00 98.25 266 LYS A CA 1
ATOM 2076 C C . LYS A 1 266 ? -2.253 4.663 17.104 1.00 98.25 266 LYS A C 1
ATOM 2078 O O . LYS A 1 266 ? -2.353 3.513 16.674 1.00 98.25 266 LYS A O 1
ATOM 2083 N N . GLY A 1 267 ? -1.360 5.538 16.657 1.00 98.06 267 GLY A N 1
ATOM 2084 C CA . GLY A 1 267 ? -0.517 5.294 15.502 1.00 98.06 267 GLY A CA 1
ATOM 2085 C C . GLY A 1 267 ? -1.378 5.065 14.273 1.00 98.06 267 GLY A C 1
ATOM 2086 O O . GLY A 1 267 ? -1.220 4.034 13.642 1.00 98.06 267 GLY A O 1
ATOM 2087 N N . ILE A 1 268 ? -2.319 5.968 13.981 1.00 98.75 268 ILE A N 1
ATOM 2088 C CA . ILE A 1 268 ? -3.203 5.824 12.818 1.00 98.75 268 ILE A CA 1
ATOM 2089 C C . ILE A 1 268 ? -2.399 5.985 11.527 1.00 98.75 268 ILE A C 1
ATOM 2091 O O . ILE A 1 268 ? -1.621 6.938 11.409 1.00 98.75 268 ILE A O 1
ATOM 2095 N N . TYR A 1 269 ? -2.587 5.091 10.555 1.00 98.81 269 TYR A N 1
ATOM 2096 C CA . TYR A 1 269 ? -1.914 5.178 9.258 1.00 98.81 269 TYR A CA 1
ATOM 2097 C C . TYR A 1 269 ? -2.751 4.662 8.085 1.00 98.81 269 TYR A C 1
ATOM 2099 O O . TYR A 1 269 ? -3.663 3.870 8.266 1.00 98.81 269 TYR A O 1
ATOM 2107 N N . SER A 1 270 ? -2.385 5.071 6.875 1.00 98.88 270 SER A N 1
ATOM 2108 C CA . SER A 1 270 ? -2.793 4.445 5.611 1.00 98.88 270 SER A CA 1
ATOM 2109 C C . SER A 1 270 ? -1.542 3.977 4.874 1.00 98.88 270 SER A C 1
ATOM 2111 O O . SER A 1 270 ? -0.470 4.554 5.085 1.00 98.88 270 SER A O 1
ATOM 2113 N N . PHE A 1 271 ? -1.642 2.970 4.005 1.00 98.44 271 PHE A N 1
ATOM 2114 C CA . PHE A 1 271 ? -0.508 2.554 3.174 1.00 98.44 271 PHE A CA 1
ATOM 2115 C C . PHE A 1 271 ? -0.906 1.941 1.834 1.00 98.44 271 PHE A C 1
ATOM 2117 O O . PHE A 1 271 ? -2.038 1.496 1.639 1.00 98.44 271 PHE A O 1
ATOM 2124 N N . ASP A 1 272 ? 0.063 1.932 0.924 1.00 97.62 272 ASP A N 1
ATOM 2125 C CA . ASP A 1 272 ? 0.026 1.231 -0.356 1.00 97.62 272 ASP A CA 1
ATOM 2126 C C . ASP A 1 272 ? 1.191 0.236 -0.400 1.00 97.62 272 ASP A C 1
ATOM 2128 O O . ASP A 1 272 ? 2.346 0.612 -0.167 1.00 97.62 272 ASP A O 1
ATOM 2132 N N . GLU A 1 273 ? 0.881 -1.031 -0.654 1.00 96.31 273 GLU A N 1
ATOM 2133 C CA . GLU A 1 273 ? 1.824 -2.143 -0.600 1.00 96.31 273 GLU A CA 1
ATOM 2134 C C . GLU A 1 273 ? 1.683 -3.074 -1.800 1.00 96.31 273 GLU A C 1
ATOM 2136 O O . GLU A 1 273 ? 0.582 -3.398 -2.248 1.00 96.31 273 GLU A O 1
ATOM 2141 N N . ASN A 1 274 ? 2.830 -3.579 -2.255 1.00 95.00 274 ASN A N 1
ATOM 2142 C CA . ASN A 1 274 ? 2.911 -4.753 -3.108 1.00 95.00 274 ASN A CA 1
ATOM 2143 C C . ASN A 1 274 ? 3.235 -5.987 -2.258 1.00 95.00 274 ASN A C 1
ATOM 2145 O O . ASN A 1 274 ? 4.384 -6.169 -1.851 1.00 95.00 274 ASN A O 1
ATOM 2149 N N . PHE A 1 275 ? 2.235 -6.837 -2.026 1.00 93.12 275 PHE A N 1
ATOM 2150 C CA . PHE A 1 275 ? 2.419 -8.106 -1.311 1.00 93.12 275 PHE A CA 1
ATOM 2151 C C . PHE A 1 275 ? 2.888 -9.245 -2.230 1.00 93.12 275 PHE A C 1
ATOM 2153 O O . PHE A 1 275 ? 3.061 -10.382 -1.800 1.00 93.12 275 PHE A O 1
ATOM 2160 N N . GLY A 1 276 ? 3.098 -8.946 -3.511 1.00 88.50 276 GLY A N 1
ATOM 2161 C CA . GLY A 1 276 ? 3.821 -9.784 -4.451 1.00 88.50 276 GLY A CA 1
ATOM 2162 C C . GLY A 1 276 ? 5.231 -9.252 -4.702 1.00 88.50 276 GLY A C 1
ATOM 2163 O O . GLY A 1 276 ? 5.733 -8.348 -4.031 1.00 88.50 276 GLY A O 1
ATOM 2164 N N . ASP A 1 277 ? 5.890 -9.822 -5.710 1.00 82.50 277 ASP A N 1
ATOM 2165 C CA . ASP A 1 277 ? 7.269 -9.447 -6.036 1.00 82.50 277 ASP A CA 1
ATOM 2166 C C . ASP A 1 277 ? 7.514 -9.200 -7.529 1.00 82.50 277 ASP A C 1
ATOM 2168 O O . ASP A 1 277 ? 8.374 -8.410 -7.910 1.00 82.50 277 ASP A O 1
ATOM 2172 N N . GLY A 1 278 ? 6.741 -9.828 -8.414 1.00 83.75 278 GLY A N 1
ATOM 2173 C CA . GLY A 1 278 ? 7.092 -9.862 -9.834 1.00 83.75 278 GLY A CA 1
ATOM 2174 C C . GLY A 1 278 ? 6.529 -8.741 -10.711 1.00 83.75 278 GLY A C 1
ATOM 2175 O O . GLY A 1 278 ? 6.843 -8.695 -11.897 1.00 83.75 278 GLY A O 1
ATOM 2176 N N . ASN A 1 279 ? 5.742 -7.815 -10.157 1.00 90.81 279 ASN A N 1
ATOM 2177 C CA . ASN A 1 279 ? 5.090 -6.735 -10.911 1.00 90.81 279 ASN A CA 1
ATOM 2178 C C . ASN A 1 279 ? 5.361 -5.324 -10.336 1.00 90.81 279 ASN A C 1
ATOM 2180 O O . ASN A 1 279 ? 4.495 -4.439 -10.333 1.00 90.81 279 ASN A O 1
ATOM 2184 N N . GLY A 1 280 ? 6.558 -5.108 -9.787 1.00 91.81 280 GLY A N 1
ATOM 2185 C CA . GLY A 1 280 ? 6.921 -3.825 -9.186 1.00 91.81 280 GLY A CA 1
ATOM 2186 C C . GLY A 1 280 ? 7.178 -2.680 -10.169 1.00 91.81 280 GLY A C 1
ATOM 2187 O O . GLY A 1 280 ? 7.386 -1.554 -9.724 1.00 91.81 280 GLY A O 1
ATOM 2188 N N . GLN A 1 281 ? 7.141 -2.924 -11.479 1.00 92.56 281 GLN A N 1
ATOM 2189 C CA . GLN A 1 281 ? 7.101 -1.869 -12.492 1.00 92.56 281 GLN A CA 1
ATOM 2190 C C . GLN A 1 281 ? 5.739 -1.192 -12.601 1.00 92.56 281 GLN A C 1
ATOM 2192 O O . GLN A 1 281 ? 5.661 -0.062 -13.076 1.00 92.56 281 GLN A O 1
ATOM 2197 N N . LEU A 1 282 ? 4.667 -1.866 -12.179 1.00 94.38 282 LEU A N 1
ATOM 2198 C CA . LEU A 1 282 ? 3.322 -1.312 -12.251 1.00 94.38 282 LEU A CA 1
ATOM 2199 C C . LEU A 1 282 ? 3.133 -0.239 -11.177 1.00 94.38 282 LEU A C 1
ATOM 2201 O O . LEU A 1 282 ? 3.496 -0.436 -10.014 1.00 94.38 282 LEU A O 1
ATOM 2205 N N . LEU A 1 283 ? 2.543 0.886 -11.581 1.00 96.44 283 LEU A N 1
ATOM 2206 C CA . LEU A 1 283 ? 2.148 1.950 -10.668 1.00 96.44 283 LEU A CA 1
ATOM 2207 C C . LEU A 1 283 ? 1.018 1.455 -9.768 1.00 96.44 283 LEU A C 1
ATOM 2209 O O . LEU A 1 283 ? -0.008 0.983 -10.259 1.00 96.44 283 LEU A O 1
ATOM 2213 N N . ARG A 1 284 ? 1.208 1.629 -8.465 1.00 97.81 284 ARG A N 1
ATOM 2214 C CA . ARG A 1 284 ? 0.175 1.514 -7.443 1.00 97.81 284 ARG A CA 1
ATOM 2215 C C . ARG A 1 284 ? -0.122 2.904 -6.920 1.00 97.81 284 ARG A C 1
ATOM 2217 O O . ARG A 1 284 ? 0.803 3.669 -6.651 1.00 97.81 284 ARG A O 1
ATOM 2224 N N . SER A 1 285 ? -1.396 3.271 -6.894 1.00 98.62 285 SER A N 1
ATOM 2225 C CA . SER A 1 285 ? -1.828 4.575 -6.431 1.00 98.62 285 SER A CA 1
ATOM 2226 C C . SER A 1 285 ? -3.239 4.533 -5.862 1.00 98.62 285 SER A C 1
ATOM 2228 O O . SER A 1 285 ? -4.158 3.973 -6.466 1.00 98.62 285 SER A O 1
ATOM 2230 N N . CYS A 1 286 ? -3.415 5.198 -4.725 1.00 98.88 286 CYS A N 1
ATOM 2231 C CA . CYS A 1 286 ? -4.697 5.379 -4.061 1.00 98.88 286 CYS A CA 1
ATOM 2232 C C . CYS A 1 286 ? -4.813 6.807 -3.524 1.00 98.88 286 CYS A C 1
ATOM 2234 O O . CYS A 1 286 ? -3.856 7.361 -2.981 1.00 98.88 286 CYS A O 1
ATOM 2236 N N . ASP A 1 287 ? -5.996 7.397 -3.674 1.00 98.81 287 ASP A N 1
ATOM 2237 C CA . ASP A 1 287 ? -6.348 8.652 -3.021 1.00 98.81 287 ASP A CA 1
ATOM 2238 C C . ASP A 1 287 ? -6.945 8.340 -1.651 1.00 98.81 287 ASP A C 1
ATOM 2240 O O . ASP A 1 287 ? -8.040 7.779 -1.558 1.00 98.81 287 ASP A O 1
ATOM 2244 N N . PHE A 1 288 ? -6.229 8.716 -0.595 1.00 98.69 288 PHE A N 1
ATOM 2245 C CA . PHE A 1 288 ? -6.700 8.618 0.779 1.00 98.69 288 PHE A CA 1
ATOM 2246 C C . PHE A 1 288 ? -7.310 9.948 1.197 1.00 98.69 288 PHE A C 1
ATOM 2248 O O . PHE A 1 288 ? -6.647 10.990 1.187 1.00 98.69 288 PHE A O 1
ATOM 2255 N N . GLY A 1 289 ? -8.588 9.906 1.559 1.00 97.50 289 GLY A N 1
ATOM 2256 C CA . GLY A 1 289 ? -9.270 11.031 2.166 1.00 97.50 289 GLY A CA 1
ATOM 2257 C C . GLY A 1 289 ? -8.650 11.400 3.515 1.00 97.50 289 GLY A C 1
ATOM 2258 O O . GLY A 1 289 ? -7.857 10.639 4.085 1.00 97.50 289 GLY A O 1
ATOM 2259 N N . PRO A 1 290 ? -9.014 12.569 4.048 1.00 96.69 290 PRO A N 1
ATOM 2260 C CA . PRO A 1 290 ? -8.602 12.951 5.385 1.00 96.69 290 PRO A CA 1
ATOM 2261 C C . PRO A 1 290 ? -9.183 11.967 6.409 1.00 96.69 290 PRO A C 1
ATOM 2263 O O . PRO A 1 290 ? -10.286 11.448 6.228 1.00 96.69 290 PRO A O 1
ATOM 2266 N N . VAL A 1 291 ? -8.449 11.716 7.492 1.00 98.06 291 VAL A N 1
ATOM 2267 C CA . VAL A 1 291 ? -8.943 10.873 8.581 1.00 98.06 291 VAL A CA 1
ATOM 2268 C C . VAL A 1 291 ? -9.904 11.695 9.430 1.00 98.06 291 VAL A C 1
ATOM 2270 O O . VAL A 1 291 ? -9.524 12.730 9.981 1.00 98.06 291 VAL A O 1
ATOM 2273 N N . SER A 1 292 ? -11.144 11.232 9.552 1.00 98.12 292 SER A N 1
ATOM 2274 C CA . SER A 1 292 ? -12.076 11.730 10.561 1.00 98.12 292 SER A CA 1
ATOM 2275 C C . SER A 1 292 ? -11.970 10.850 11.796 1.00 98.12 292 SER A C 1
ATOM 2277 O O . SER A 1 292 ? -11.932 9.628 11.686 1.00 98.12 292 SER A O 1
ATOM 2279 N N . TYR A 1 293 ? -11.907 11.448 12.977 1.00 97.75 293 TYR A N 1
ATOM 2280 C CA . TYR A 1 293 ? -11.751 10.710 14.224 1.00 97.75 293 TYR A CA 1
ATOM 2281 C C . TYR A 1 293 ? -12.584 11.327 15.342 1.00 97.75 293 TYR A C 1
ATOM 2283 O O . TYR A 1 293 ? -12.849 12.530 15.340 1.00 97.75 293 TYR A O 1
ATOM 2291 N N . ARG A 1 294 ? -12.982 10.502 16.311 1.00 97.25 294 ARG A N 1
ATOM 2292 C CA . ARG A 1 294 ? -13.684 10.934 17.520 1.00 97.25 294 ARG A CA 1
ATOM 2293 C C . ARG A 1 294 ? -12.996 10.367 18.749 1.00 97.25 294 ARG A C 1
ATOM 2295 O O . ARG A 1 294 ? -12.751 9.162 18.823 1.00 97.25 294 ARG A O 1
ATOM 2302 N N . LYS A 1 295 ? -12.683 11.236 19.705 1.00 97.44 295 LYS A N 1
ATOM 2303 C CA . LYS A 1 295 ? -12.207 10.852 21.039 1.00 97.44 295 LYS A CA 1
ATOM 2304 C C . LYS A 1 295 ? -13.398 10.717 21.997 1.00 97.44 295 LYS A C 1
ATOM 2306 O O . LYS A 1 295 ? -14.458 11.272 21.701 1.00 97.44 295 LYS A O 1
ATOM 2311 N N . PRO A 1 296 ? -13.256 10.006 23.129 1.00 97.06 296 PRO A N 1
ATOM 2312 C CA . PRO A 1 296 ? -14.351 9.847 24.079 1.00 97.06 296 PRO A CA 1
ATOM 2313 C C . PRO A 1 296 ? -14.930 11.197 24.510 1.00 97.06 296 PRO A C 1
ATOM 2315 O O . PRO A 1 296 ? -14.191 12.084 24.931 1.00 97.06 296 PRO A O 1
ATOM 2318 N N . SER A 1 297 ? -16.251 11.340 24.405 1.00 94.81 297 SER A N 1
ATOM 2319 C CA . SER A 1 297 ? -16.993 12.556 24.782 1.00 94.81 297 SER A CA 1
ATOM 2320 C C . SER A 1 297 ? -16.622 13.835 24.013 1.00 94.81 297 SER A C 1
ATOM 2322 O O . SER A 1 297 ? -17.040 14.924 24.405 1.00 94.81 297 SER A O 1
ATOM 2324 N N . GLU A 1 298 ? -15.879 13.729 22.911 1.00 95.62 298 GLU A N 1
ATOM 2325 C CA . GLU A 1 298 ? -15.533 14.851 22.036 1.00 95.62 298 GLU A CA 1
ATOM 2326 C C . GLU A 1 298 ? -16.333 14.789 20.721 1.00 95.62 298 GLU A C 1
ATOM 2328 O O . GLU A 1 298 ? -16.745 13.708 20.286 1.00 95.62 298 GLU A O 1
ATOM 2333 N N . PRO A 1 299 ? -16.568 15.931 20.047 1.00 94.62 299 PRO A N 1
ATOM 2334 C CA . PRO A 1 299 ? -17.104 15.921 18.691 1.00 94.62 299 PRO A CA 1
ATOM 2335 C C . PRO A 1 299 ? -16.109 15.287 17.707 1.00 94.62 299 PRO A C 1
ATOM 2337 O O . PRO A 1 299 ? -14.911 15.175 17.972 1.00 94.62 299 PRO A O 1
ATOM 2340 N N . TRP A 1 300 ? -16.606 14.899 16.532 1.00 96.44 300 TRP A N 1
ATOM 2341 C CA . TRP A 1 300 ? -15.742 14.474 15.435 1.00 96.44 300 TRP A CA 1
ATOM 2342 C C . TRP A 1 300 ? -14.786 15.598 15.019 1.00 96.44 300 TRP A C 1
ATOM 2344 O O . TRP A 1 300 ? -15.179 16.758 14.895 1.00 96.44 300 TRP A O 1
ATOM 2354 N N . ALA A 1 301 ? -13.545 15.226 14.736 1.00 95.75 301 ALA A N 1
ATOM 2355 C CA . ALA A 1 301 ? -12.515 16.086 14.177 1.00 95.75 301 ALA A CA 1
ATOM 2356 C C . ALA A 1 301 ? -11.923 15.448 12.916 1.00 95.75 301 ALA A C 1
ATOM 2358 O O . ALA A 1 301 ? -12.153 14.275 12.620 1.00 95.75 301 ALA A O 1
ATOM 2359 N N . GLN A 1 302 ? -11.167 16.233 12.154 1.00 96.56 302 GLN A N 1
ATOM 2360 C CA . GLN A 1 302 ? -10.537 15.786 10.921 1.00 96.56 302 GLN A CA 1
ATOM 2361 C C . GLN A 1 302 ? -9.058 16.167 10.915 1.00 96.56 302 GLN A C 1
ATOM 2363 O O . GLN A 1 302 ? -8.681 17.269 11.312 1.00 96.56 302 GLN A O 1
ATOM 2368 N N . THR A 1 303 ? -8.209 15.252 10.459 1.00 96.81 303 THR A N 1
ATOM 2369 C CA . THR A 1 303 ? -6.772 15.496 10.329 1.00 96.81 303 THR A CA 1
ATOM 2370 C C . THR A 1 303 ? -6.485 16.483 9.206 1.00 96.81 303 THR A C 1
ATOM 2372 O O . THR A 1 303 ? -7.103 16.407 8.143 1.00 96.81 303 THR A O 1
ATOM 2375 N N . THR A 1 304 ? -5.493 17.343 9.410 1.00 96.69 304 THR A N 1
ATOM 2376 C CA . THR A 1 304 ? -4.968 18.267 8.391 1.00 96.69 304 THR A CA 1
ATOM 2377 C C . THR A 1 304 ? -3.555 17.901 7.960 1.00 96.69 304 THR A C 1
ATOM 2379 O O . THR A 1 304 ? -3.114 18.322 6.894 1.00 96.69 304 THR A O 1
ATOM 2382 N N . ASP A 1 305 ? -2.853 17.105 8.764 1.00 97.31 305 ASP A N 1
ATOM 2383 C CA . ASP A 1 305 ? -1.457 16.749 8.559 1.00 97.31 305 ASP A CA 1
ATOM 2384 C C . ASP A 1 305 ? -1.308 15.228 8.414 1.00 97.31 305 ASP A C 1
ATOM 2386 O O . ASP A 1 305 ? -1.871 14.454 9.192 1.00 97.31 305 ASP A O 1
ATOM 2390 N N . ALA A 1 306 ? -0.487 14.799 7.455 1.00 98.44 306 ALA A N 1
ATOM 2391 C CA . ALA A 1 306 ? -0.082 13.405 7.299 1.00 98.44 306 ALA A CA 1
ATOM 2392 C C . ALA A 1 306 ? 1.433 13.301 7.110 1.00 98.44 306 ALA A C 1
ATOM 2394 O O . ALA A 1 306 ? 2.026 14.034 6.319 1.00 98.44 306 ALA A O 1
ATOM 2395 N N . ARG A 1 307 ? 2.076 12.375 7.822 1.00 98.75 307 ARG A N 1
ATOM 2396 C CA . ARG A 1 307 ? 3.516 12.123 7.705 1.00 98.75 307 ARG A CA 1
ATOM 2397 C C . ARG A 1 307 ? 3.785 11.011 6.702 1.00 98.75 307 ARG A C 1
ATOM 2399 O O . ARG A 1 307 ? 3.430 9.868 6.969 1.00 98.75 307 ARG A O 1
ATOM 2406 N N . PHE A 1 308 ? 4.471 11.321 5.609 1.00 98.81 308 PHE A N 1
ATOM 2407 C CA . PHE A 1 308 ? 4.893 10.327 4.628 1.00 98.81 308 PHE A CA 1
ATOM 2408 C C . PHE A 1 308 ? 6.057 9.480 5.154 1.00 98.81 308 PHE A C 1
ATOM 2410 O O . PHE A 1 308 ? 7.054 10.011 5.655 1.00 98.81 308 PHE A O 1
ATOM 2417 N N . THR A 1 309 ? 5.962 8.160 5.029 1.00 98.56 309 THR A N 1
ATOM 2418 C CA . THR A 1 309 ? 7.051 7.227 5.338 1.00 98.56 309 THR A CA 1
ATOM 2419 C C . THR A 1 309 ? 7.149 6.125 4.295 1.00 98.56 309 THR A C 1
ATOM 2421 O O . THR A 1 309 ? 6.245 5.889 3.501 1.00 98.56 309 THR A O 1
ATOM 2424 N N . ILE A 1 310 ? 8.284 5.438 4.307 1.00 97.88 310 ILE A N 1
ATOM 2425 C CA . ILE A 1 310 ? 8.629 4.360 3.385 1.00 97.88 310 ILE A CA 1
ATOM 2426 C C . ILE A 1 310 ? 9.152 3.221 4.254 1.00 97.88 310 ILE A C 1
ATOM 2428 O O . ILE A 1 310 ? 9.843 3.481 5.250 1.00 97.88 310 ILE A O 1
ATOM 2432 N N . ASP A 1 311 ? 8.822 1.986 3.897 1.00 95.50 311 ASP A N 1
ATOM 2433 C CA . ASP A 1 311 ? 9.393 0.808 4.530 1.00 95.50 311 ASP A CA 1
ATOM 2434 C C . ASP A 1 311 ? 10.926 0.793 4.411 1.00 95.50 311 ASP A C 1
ATOM 2436 O O . ASP A 1 311 ? 11.544 1.492 3.600 1.00 95.50 311 ASP A O 1
ATOM 2440 N N . ARG A 1 312 ? 11.578 -0.007 5.258 1.00 93.00 312 ARG A N 1
ATOM 2441 C CA . ARG A 1 312 ? 13.041 -0.031 5.312 1.00 93.00 312 ARG A CA 1
ATOM 2442 C C . ARG A 1 312 ? 13.656 -0.397 3.962 1.00 93.00 312 ARG A C 1
ATOM 2444 O O . ARG A 1 312 ? 14.600 0.272 3.548 1.00 93.00 312 ARG A O 1
ATOM 2451 N N . LEU A 1 313 ? 13.140 -1.438 3.307 1.00 88.94 313 LEU A N 1
ATOM 2452 C CA . LEU A 1 313 ? 13.708 -1.925 2.053 1.00 88.94 313 LEU A CA 1
ATOM 2453 C C . LEU A 1 313 ? 13.454 -0.931 0.924 1.00 88.94 313 LEU A C 1
ATOM 2455 O O . LEU A 1 313 ? 14.365 -0.666 0.146 1.00 88.94 313 LEU A O 1
ATOM 2459 N N . GLY A 1 314 ? 12.268 -0.326 0.867 1.00 90.31 314 GLY A N 1
ATOM 2460 C CA . GLY A 1 314 ? 11.961 0.735 -0.081 1.00 90.31 314 GLY A CA 1
ATOM 2461 C C . GLY A 1 314 ? 12.943 1.899 -0.017 1.00 90.31 314 GLY A C 1
ATOM 2462 O O . GLY A 1 314 ? 13.473 2.290 -1.053 1.00 90.31 314 GLY A O 1
ATOM 2463 N N . ARG A 1 315 ? 13.280 2.390 1.186 1.00 91.62 315 ARG A N 1
ATOM 2464 C CA . ARG A 1 315 ? 14.246 3.501 1.354 1.00 91.62 315 ARG A CA 1
ATOM 2465 C C . ARG A 1 315 ? 15.631 3.218 0.783 1.00 91.62 315 ARG A C 1
ATOM 2467 O O . ARG A 1 315 ? 16.329 4.149 0.402 1.00 91.62 315 ARG A O 1
ATOM 2474 N N . GLU A 1 316 ? 16.045 1.958 0.784 1.00 89.62 316 GLU A N 1
ATOM 2475 C CA . GLU A 1 316 ? 17.364 1.542 0.305 1.00 89.62 316 GLU A CA 1
ATOM 2476 C C . GLU A 1 316 ? 17.362 1.239 -1.204 1.00 89.62 316 GLU A C 1
ATOM 2478 O O . GLU A 1 316 ? 18.429 1.187 -1.816 1.00 89.62 316 GLU A O 1
ATOM 2483 N N . ARG A 1 317 ? 16.189 0.987 -1.806 1.00 89.25 317 ARG A N 1
ATOM 2484 C CA . ARG A 1 317 ? 16.094 0.295 -3.105 1.00 89.25 317 ARG A CA 1
ATOM 2485 C C . ARG A 1 317 ? 15.210 0.970 -4.149 1.00 89.25 317 ARG A C 1
ATOM 2487 O O . ARG A 1 317 ? 15.301 0.589 -5.314 1.00 89.25 317 ARG A O 1
ATOM 2494 N N . ARG A 1 318 ? 14.335 1.900 -3.761 1.00 90.38 318 ARG A N 1
ATOM 2495 C CA . ARG A 1 318 ? 13.321 2.499 -4.641 1.00 90.38 318 ARG A CA 1
ATOM 2496 C C . ARG A 1 318 ? 13.284 4.017 -4.492 1.00 90.38 318 ARG A C 1
ATOM 2498 O O . ARG A 1 318 ? 13.354 4.556 -3.393 1.00 90.38 318 ARG A O 1
ATOM 2505 N N . ASP A 1 319 ? 13.123 4.687 -5.619 1.00 89.94 319 ASP A N 1
ATOM 2506 C CA . ASP A 1 319 ? 13.021 6.140 -5.777 1.00 89.94 319 ASP A CA 1
ATOM 2507 C C . ASP A 1 319 ? 11.811 6.551 -6.641 1.00 89.94 319 ASP A C 1
ATOM 2509 O O . ASP A 1 319 ? 11.570 7.739 -6.860 1.00 89.94 319 ASP A O 1
ATOM 2513 N N . ASP A 1 320 ? 11.027 5.577 -7.108 1.00 94.50 320 ASP A N 1
ATOM 2514 C CA . ASP A 1 320 ? 9.797 5.745 -7.877 1.00 94.50 320 ASP A CA 1
ATOM 2515 C C . ASP A 1 320 ? 8.555 5.659 -6.982 1.00 94.50 320 ASP A C 1
ATOM 2517 O O . ASP A 1 320 ? 7.701 4.787 -7.123 1.00 94.50 320 ASP A O 1
ATOM 2521 N N . LEU A 1 321 ? 8.470 6.580 -6.027 1.00 96.75 321 LEU A N 1
ATOM 2522 C CA . LEU A 1 321 ? 7.405 6.647 -5.029 1.00 96.75 321 LEU A CA 1
ATOM 2523 C C . LEU A 1 321 ? 7.092 8.089 -4.645 1.00 96.75 321 LEU A C 1
ATOM 2525 O O . LEU A 1 321 ? 7.928 8.985 -4.789 1.00 96.75 321 LEU A O 1
ATOM 2529 N N . GLY A 1 322 ? 5.902 8.332 -4.113 1.00 97.94 322 GLY A N 1
ATOM 2530 C CA . GLY A 1 322 ? 5.550 9.675 -3.692 1.00 97.94 322 GLY A CA 1
ATOM 2531 C C . GLY A 1 322 ? 4.192 9.798 -3.039 1.00 97.94 322 GLY A C 1
ATOM 2532 O O . GLY A 1 322 ? 3.453 8.830 -2.843 1.00 97.94 322 GLY A O 1
ATOM 2533 N N . ALA A 1 323 ? 3.895 11.040 -2.686 1.00 98.38 323 ALA A N 1
ATOM 2534 C CA . ALA A 1 323 ? 2.628 11.433 -2.122 1.00 98.38 323 ALA A CA 1
ATOM 2535 C C . ALA A 1 323 ? 2.295 12.859 -2.571 1.00 98.38 323 ALA A C 1
ATOM 2537 O O . ALA A 1 323 ? 3.107 13.767 -2.402 1.00 98.38 323 ALA A O 1
ATOM 2538 N N . ASP A 1 324 ? 1.104 13.053 -3.130 1.00 98.00 324 ASP A N 1
ATOM 2539 C CA . ASP A 1 324 ? 0.677 14.319 -3.726 1.00 98.00 324 ASP A CA 1
ATOM 2540 C C . ASP A 1 324 ? -0.622 14.802 -3.067 1.00 98.00 324 ASP A C 1
ATOM 2542 O O . ASP A 1 324 ? -1.601 14.060 -2.979 1.00 98.00 324 ASP A O 1
ATOM 2546 N N . VAL A 1 325 ? -0.671 16.060 -2.621 1.00 98.00 325 VAL A N 1
ATOM 2547 C CA . VAL A 1 325 ? -1.903 16.655 -2.074 1.00 98.00 325 VAL A CA 1
ATOM 2548 C C . VAL A 1 325 ? -2.907 16.903 -3.208 1.00 98.00 325 VAL A C 1
ATOM 2550 O O . VAL A 1 325 ? -2.600 17.568 -4.199 1.00 98.00 325 VAL A O 1
ATOM 2553 N N . LYS A 1 326 ? -4.127 16.375 -3.066 1.00 95.75 326 LYS A N 1
ATOM 2554 C CA . LYS A 1 326 ? -5.232 16.446 -4.036 1.00 95.75 326 LYS A CA 1
ATOM 2555 C C . LYS A 1 326 ? -6.489 16.981 -3.346 1.00 95.75 326 LYS A C 1
ATOM 2557 O O . LYS A 1 326 ? -7.345 16.223 -2.892 1.00 95.75 326 LYS A O 1
ATOM 2562 N N . GLY A 1 327 ? -6.605 18.307 -3.262 1.00 93.44 327 GLY A N 1
ATOM 2563 C CA . GLY A 1 327 ? -7.666 18.940 -2.475 1.00 93.44 327 GLY A CA 1
ATOM 2564 C C . GLY A 1 327 ? -7.499 18.595 -0.993 1.00 93.44 327 GLY A C 1
ATOM 2565 O O . GLY A 1 327 ? -6.448 18.871 -0.422 1.00 93.44 327 GLY A O 1
ATOM 2566 N N . SER A 1 328 ? -8.511 17.972 -0.385 1.00 93.44 328 SER A N 1
ATOM 2567 C CA . SER A 1 328 ? -8.448 17.455 0.992 1.00 93.44 328 SER A CA 1
ATOM 2568 C C . SER A 1 328 ? -7.886 16.033 1.104 1.00 93.44 328 SER A C 1
ATOM 2570 O O . SER A 1 328 ? -7.675 15.553 2.213 1.00 93.44 328 SER A O 1
ATOM 2572 N N . SER A 1 329 ? -7.668 15.344 -0.018 1.00 96.56 329 SER A N 1
ATOM 2573 C CA . SER A 1 329 ? -7.109 13.988 -0.048 1.00 96.56 329 SER A CA 1
ATOM 2574 C C . SER A 1 329 ? -5.607 14.017 -0.320 1.00 96.56 329 SER A C 1
ATOM 2576 O O . SER A 1 329 ? -5.068 15.003 -0.828 1.00 96.56 329 SER A O 1
ATOM 2578 N N . ILE A 1 330 ? -4.927 12.915 -0.027 1.00 98.62 330 ILE A N 1
ATOM 2579 C CA . ILE A 1 330 ? -3.529 12.691 -0.392 1.00 98.62 330 ILE A CA 1
ATOM 2580 C C . ILE A 1 330 ? -3.472 11.463 -1.293 1.00 98.62 330 ILE A C 1
ATOM 2582 O O . ILE A 1 330 ? -3.882 10.372 -0.900 1.00 98.62 330 ILE A O 1
ATOM 2586 N N . ARG A 1 331 ? -2.940 11.643 -2.502 1.00 98.69 331 ARG A N 1
ATOM 2587 C CA . ARG A 1 331 ? -2.606 10.543 -3.399 1.00 98.69 331 ARG A CA 1
ATOM 2588 C C . ARG A 1 331 ? -1.310 9.920 -2.938 1.00 98.69 331 ARG A C 1
ATOM 2590 O O . ARG A 1 331 ? -0.270 10.551 -3.073 1.00 98.69 331 ARG A O 1
ATOM 2597 N N . LEU A 1 332 ? -1.361 8.699 -2.439 1.00 98.69 332 LEU A N 1
ATOM 2598 C CA . LEU A 1 332 ? -0.182 7.905 -2.128 1.00 98.69 332 LEU A CA 1
ATOM 2599 C C . LEU A 1 332 ? 0.119 6.987 -3.312 1.00 98.69 332 LEU A C 1
ATOM 2601 O O . LEU A 1 332 ? -0.816 6.479 -3.939 1.00 98.69 332 LEU A O 1
ATOM 2605 N N . TRP A 1 333 ? 1.393 6.816 -3.664 1.00 98.38 333 TRP A N 1
ATOM 2606 C CA . TRP A 1 333 ? 1.760 5.962 -4.788 1.00 98.38 333 TRP A CA 1
ATOM 2607 C C . TRP A 1 333 ? 3.188 5.411 -4.715 1.00 98.38 333 TRP A C 1
ATOM 2609 O O . TRP A 1 333 ? 4.088 6.003 -4.116 1.00 98.38 333 TRP A O 1
ATOM 2619 N N . THR A 1 334 ? 3.390 4.270 -5.371 1.00 97.56 334 THR A N 1
ATOM 2620 C CA . THR A 1 334 ? 4.664 3.542 -5.453 1.00 97.56 334 THR A CA 1
ATOM 2621 C C . THR A 1 334 ? 4.735 2.751 -6.765 1.00 97.56 334 THR A C 1
ATOM 2623 O O . THR A 1 334 ? 3.719 2.267 -7.269 1.00 97.56 334 THR A O 1
ATOM 2626 N N . GLY A 1 335 ? 5.919 2.630 -7.362 1.00 94.94 335 GLY A N 1
ATOM 2627 C CA . GLY A 1 335 ? 6.110 1.987 -8.663 1.00 94.94 335 GLY A CA 1
ATOM 2628 C C . GLY A 1 335 ? 5.925 2.919 -9.866 1.00 94.94 335 GLY A C 1
ATOM 2629 O O . GLY A 1 335 ? 5.757 4.136 -9.753 1.00 94.94 335 GLY A O 1
ATOM 2630 N N . GLY A 1 336 ? 5.941 2.329 -11.062 1.00 93.56 336 GLY A N 1
ATOM 2631 C CA . GLY A 1 336 ? 5.772 3.049 -12.325 1.00 93.56 336 GLY A CA 1
ATOM 2632 C C . GLY A 1 336 ? 7.052 3.649 -12.907 1.00 93.56 336 GLY A C 1
ATOM 2633 O O . GLY A 1 336 ? 6.965 4.253 -13.973 1.00 93.56 336 GLY A O 1
ATOM 2634 N N . TYR A 1 337 ? 8.213 3.499 -12.247 1.00 93.31 337 TYR A N 1
ATOM 2635 C CA . TYR A 1 337 ? 9.505 4.020 -12.716 1.00 93.31 337 TYR A CA 1
ATOM 2636 C C . TYR A 1 337 ? 9.410 5.473 -13.203 1.00 93.31 337 TYR A C 1
ATOM 2638 O O . TYR A 1 337 ? 9.703 5.817 -14.348 1.00 93.31 337 TYR A O 1
ATOM 2646 N N . ARG A 1 338 ? 8.943 6.332 -12.297 1.00 91.62 338 ARG A N 1
ATOM 2647 C CA . ARG A 1 338 ? 8.736 7.772 -12.491 1.00 91.62 338 ARG A CA 1
ATOM 2648 C C . ARG A 1 338 ? 9.463 8.559 -11.396 1.00 91.62 338 ARG A C 1
ATOM 2650 O O . ARG A 1 338 ? 9.792 7.979 -10.364 1.00 91.62 338 ARG A O 1
ATOM 2657 N N . PRO A 1 339 ? 9.743 9.859 -11.585 1.00 91.94 339 PRO A N 1
ATOM 2658 C CA . PRO A 1 339 ? 10.347 10.673 -10.534 1.00 91.94 339 PRO A CA 1
ATOM 2659 C C . PRO A 1 339 ? 9.466 10.724 -9.280 1.00 91.94 339 PRO A C 1
ATOM 2661 O O . PRO A 1 339 ? 8.269 10.999 -9.384 1.00 91.94 339 PRO A O 1
ATOM 2664 N N . GLY A 1 340 ? 10.064 10.466 -8.116 1.00 94.62 340 GLY A N 1
ATOM 2665 C CA . GLY A 1 340 ? 9.396 10.591 -6.824 1.00 94.62 340 GLY A CA 1
ATOM 2666 C C . GLY A 1 340 ? 8.976 12.023 -6.488 1.00 94.62 340 GLY A C 1
ATOM 2667 O O . GLY A 1 340 ? 9.601 12.981 -6.945 1.00 94.62 340 GLY A O 1
ATOM 2668 N N . THR A 1 341 ? 7.918 12.168 -5.685 1.00 97.12 341 THR A N 1
ATOM 2669 C CA . THR A 1 341 ? 7.345 13.485 -5.319 1.00 97.12 341 THR A CA 1
ATOM 2670 C C . THR A 1 341 ? 7.319 13.777 -3.820 1.00 97.12 341 THR A C 1
ATOM 2672 O O . THR A 1 341 ? 6.992 14.897 -3.432 1.00 97.12 341 THR A O 1
ATOM 2675 N N . ALA A 1 342 ? 7.707 12.819 -2.971 1.00 96.88 342 ALA A N 1
ATOM 2676 C CA . ALA A 1 342 ? 7.766 13.012 -1.524 1.00 96.88 342 ALA A CA 1
ATOM 2677 C C . ALA A 1 342 ? 9.034 12.414 -0.904 1.00 96.88 342 ALA A C 1
ATOM 2679 O O . ALA A 1 342 ? 9.596 11.443 -1.412 1.00 96.88 342 ALA A O 1
ATOM 2680 N N . THR A 1 343 ? 9.480 12.987 0.215 1.00 95.88 343 THR A N 1
ATOM 2681 C CA . THR A 1 343 ? 10.668 12.533 0.955 1.00 95.88 343 THR A CA 1
ATOM 2682 C C . THR A 1 343 ? 10.296 11.926 2.302 1.00 95.88 343 THR A C 1
ATOM 2684 O O . THR A 1 343 ? 9.329 12.328 2.949 1.00 95.88 343 THR A O 1
ATOM 2687 N N . TYR A 1 344 ? 11.066 10.933 2.751 1.00 97.50 344 TYR A N 1
ATOM 2688 C CA . TYR A 1 344 ? 10.806 10.251 4.019 1.00 97.50 344 TYR A CA 1
ATOM 2689 C C . TYR A 1 344 ? 10.691 11.241 5.188 1.00 97.50 344 TYR A C 1
ATOM 2691 O O . TYR A 1 344 ? 11.616 11.997 5.481 1.00 97.50 344 TYR A O 1
ATOM 2699 N N . GLY A 1 345 ? 9.569 11.185 5.902 1.00 97.94 345 GLY A N 1
ATOM 2700 C CA . GLY A 1 345 ? 9.273 12.038 7.046 1.00 97.94 345 GLY A CA 1
ATOM 2701 C C . GLY A 1 345 ? 8.630 13.380 6.704 1.00 97.94 345 GLY A C 1
ATOM 2702 O O . GLY A 1 345 ? 8.290 14.104 7.640 1.00 97.94 345 GLY A O 1
ATOM 2703 N N . GLN A 1 346 ? 8.432 13.695 5.421 1.00 98.44 346 GLN A N 1
ATOM 2704 C CA . GLN A 1 346 ? 7.716 14.890 4.984 1.00 98.44 346 GLN A CA 1
ATOM 2705 C C . GLN A 1 346 ? 6.315 14.944 5.600 1.00 98.44 346 GLN A C 1
ATOM 2707 O O . GLN A 1 346 ? 5.582 13.954 5.601 1.00 98.44 346 GLN A O 1
ATOM 2712 N N . ILE A 1 347 ? 5.943 16.120 6.104 1.00 98.56 347 ILE A N 1
ATOM 2713 C CA . ILE A 1 347 ? 4.579 16.410 6.545 1.00 98.56 347 ILE A CA 1
ATOM 2714 C C . ILE A 1 347 ? 3.826 17.040 5.378 1.00 98.56 347 ILE A C 1
ATOM 2716 O O . ILE A 1 347 ? 4.195 18.105 4.886 1.00 98.56 347 ILE A O 1
ATOM 2720 N N . LEU A 1 348 ? 2.771 16.367 4.943 1.00 98.31 348 LEU A N 1
ATOM 2721 C CA . LEU A 1 348 ? 1.843 16.827 3.923 1.00 98.31 348 LEU A CA 1
ATOM 2722 C C . LEU A 1 348 ? 0.676 17.513 4.624 1.00 98.31 348 LEU A C 1
ATOM 2724 O O . LEU A 1 348 ? 0.090 16.944 5.545 1.00 98.31 348 LEU A O 1
ATOM 2728 N N . LYS A 1 349 ? 0.356 18.733 4.192 1.00 97.62 349 LYS A N 1
ATOM 2729 C CA . LYS A 1 349 ? -0.737 19.530 4.749 1.00 97.62 349 LYS A CA 1
ATOM 2730 C C . LYS A 1 349 ? -1.904 19.559 3.777 1.00 97.62 349 LYS A C 1
ATOM 2732 O O . LYS A 1 349 ? -1.723 19.827 2.593 1.00 97.62 349 LYS A O 1
ATOM 2737 N N . THR A 1 350 ? -3.091 19.308 4.299 1.00 95.19 350 THR A N 1
ATOM 2738 C CA . THR A 1 350 ? -4.368 19.379 3.590 1.00 95.19 350 THR A CA 1
ATOM 2739 C C . THR A 1 350 ? -5.227 20.478 4.218 1.00 95.19 350 THR A C 1
ATOM 2741 O O . THR A 1 350 ? -5.062 20.780 5.405 1.00 95.19 350 THR A O 1
ATOM 2744 N N . PRO A 1 351 ? -6.123 21.122 3.451 1.00 92.38 351 PRO A N 1
ATOM 2745 C CA . PRO A 1 351 ? -7.072 22.072 4.015 1.00 92.38 351 PRO A CA 1
ATOM 2746 C C . PRO A 1 351 ? -7.930 21.417 5.101 1.00 92.38 351 PRO A C 1
ATOM 2748 O O . PRO A 1 351 ? -8.323 20.256 4.971 1.00 92.38 351 PRO A O 1
ATOM 2751 N N . ALA A 1 352 ? -8.262 22.179 6.143 1.00 84.88 352 ALA A N 1
ATOM 2752 C CA . ALA A 1 352 ? -9.247 21.744 7.124 1.00 84.88 352 ALA A CA 1
ATOM 2753 C C . ALA A 1 352 ? -10.595 21.482 6.436 1.00 84.88 352 ALA A C 1
ATOM 2755 O O . ALA A 1 352 ? -11.036 22.259 5.587 1.00 84.88 352 ALA A O 1
ATOM 2756 N N . GLY A 1 353 ? -11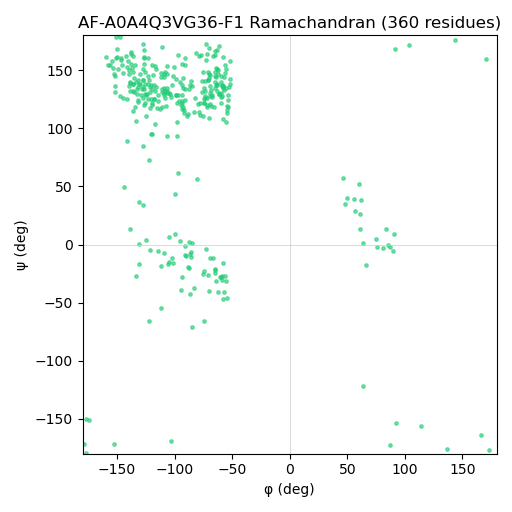.234 20.377 6.805 1.00 82.38 353 GLY A N 1
ATOM 2757 C CA . GLY A 1 353 ? -12.576 20.016 6.367 1.00 82.38 353 GLY A CA 1
ATOM 2758 C C . GLY A 1 353 ? -13.466 19.708 7.562 1.00 82.38 353 GLY A C 1
ATOM 2759 O O . GLY A 1 353 ? -12.999 19.655 8.701 1.00 82.38 353 GLY A O 1
ATOM 2760 N N . MET A 1 354 ? -14.751 19.515 7.288 1.00 81.88 354 MET A N 1
ATOM 2761 C CA . MET A 1 354 ? -15.678 18.981 8.276 1.00 81.88 354 MET A CA 1
ATOM 2762 C C . MET A 1 354 ? -15.768 17.462 8.112 1.00 81.88 354 MET A C 1
ATOM 2764 O O . MET A 1 354 ? -15.871 16.992 6.974 1.00 81.88 354 MET A O 1
ATOM 2768 N N . PRO A 1 355 ? -15.770 16.702 9.222 1.00 83.38 355 PRO A N 1
ATOM 2769 C CA . PRO A 1 355 ? -16.103 15.287 9.189 1.00 83.38 355 PRO A CA 1
ATOM 2770 C C . PRO A 1 355 ? -17.442 15.068 8.470 1.00 83.38 355 PRO A C 1
ATOM 2772 O O . PRO A 1 355 ? -18.353 15.885 8.637 1.00 83.38 355 PRO A O 1
ATOM 2775 N N . PRO A 1 356 ? -17.591 13.994 7.680 1.00 81.50 356 PRO A N 1
ATOM 2776 C CA . PRO A 1 356 ? -18.865 13.709 7.045 1.00 81.50 356 PRO A CA 1
ATOM 2777 C C . PRO A 1 356 ? -19.929 13.398 8.098 1.00 81.50 356 PRO A C 1
ATOM 2779 O O . PRO A 1 356 ? -19.667 12.694 9.075 1.00 81.50 356 PRO A O 1
ATOM 2782 N N . GLU A 1 357 ? -21.143 13.896 7.873 1.00 83.75 357 GLU A N 1
ATOM 2783 C CA . GLU A 1 357 ? -22.310 13.463 8.632 1.00 83.75 357 GLU A CA 1
ATOM 2784 C C . GLU A 1 357 ? -22.578 11.991 8.302 1.00 83.75 357 GLU A C 1
ATOM 2786 O O . GLU A 1 357 ? -22.782 11.623 7.142 1.00 83.75 357 GLU A O 1
ATOM 2791 N N . MET A 1 358 ? -22.510 11.128 9.314 1.00 87.81 358 MET A N 1
ATOM 2792 C CA . MET A 1 358 ? -22.727 9.696 9.155 1.00 87.81 358 MET A CA 1
ATOM 2793 C C . MET A 1 358 ? -23.540 9.155 10.325 1.00 87.81 358 MET A C 1
ATOM 2795 O O . MET A 1 358 ? -23.258 9.460 11.485 1.00 87.81 358 MET A O 1
ATOM 2799 N N . ALA A 1 359 ? -24.516 8.303 10.019 1.00 89.31 359 ALA A N 1
ATOM 2800 C CA . ALA A 1 359 ? -25.089 7.423 11.024 1.00 89.31 359 ALA A CA 1
ATOM 2801 C C . ALA A 1 359 ? -24.031 6.382 11.406 1.00 89.31 359 ALA A C 1
ATOM 2803 O O . ALA A 1 359 ? -23.407 5.778 10.526 1.00 89.31 359 ALA A O 1
ATOM 2804 N N . LEU A 1 360 ? -23.806 6.195 12.704 1.00 92.25 360 LEU A N 1
ATOM 2805 C CA . LEU A 1 360 ? -22.955 5.113 13.187 1.00 92.25 360 LEU A CA 1
ATOM 2806 C C . LEU A 1 360 ? -23.714 3.784 13.090 1.00 92.25 360 LEU A C 1
ATOM 2808 O O . LEU A 1 360 ? -24.942 3.786 13.181 1.00 92.25 360 LEU A O 1
ATOM 2812 N N . PRO A 1 361 ? -23.008 2.667 12.859 1.00 91.50 361 PRO A N 1
ATOM 2813 C CA . PRO A 1 361 ? -23.623 1.348 12.924 1.00 91.50 361 PRO A CA 1
ATOM 2814 C C . PRO A 1 361 ? -24.196 1.097 14.325 1.00 91.50 361 PRO A C 1
ATOM 2816 O O . PRO A 1 361 ? -23.608 1.543 15.313 1.00 91.50 361 PRO A O 1
ATOM 2819 N N . GLU A 1 362 ? -25.327 0.389 14.380 1.00 66.44 362 GLU A N 1
ATOM 2820 C CA . GLU A 1 362 ? -25.955 -0.070 15.629 1.00 66.44 362 GLU A CA 1
ATOM 2821 C C . GLU A 1 362 ? -25.097 -1.091 16.398 1.00 66.44 362 GLU A C 1
ATOM 2823 O O . GLU A 1 362 ? -24.379 -1.918 15.767 1.00 66.44 362 GLU A O 1
#

Foldseek 3Di:
DPPPPDWQDKDWDFQQLWAKPPDLPLDGDAPPFFAFWHDAPIKTKFKWFFADAKDKDKAWVPGAPFKDWDWDDDRGAIIMIIIDGIGPGGTGTIIITIPRNNVIDGFPDSFAAWWKKKWWFQVQFQFQKKKWKKAWQDARAQKWWWQKDFPFWTWGKHRHHPPWIKTKTWGAWPDDAAADCVPPDPLRAKDFPDAFPQKDKDWDHNGGIYIMIMHGDPDDHRDIKMKMWGWDQDPQKIWIWIWTDDPHDTTTGTTIIGHNHSGHTGRIMIIMTRNDGSPQQDKTKMKMAWMWGHHPPGDIFTTFKIFMATDPVNVVGHQQWEWDADARIIMGMIHNSGGYDDDHGDIDGHDGDDDDDDDDDD

Secondary structure (DSSP, 8-state):
-----PPPPPEEEEGGG-EEES-TT---PPTT--B----TT-EEEEEEEESS---EEEEEES--TT-EEEEES-SSEEEEEEEES--SS-B-EEEEEETTSTT-B---SS--PPPPEEEE-GGGTTBSEEEEEEEES---SSEEEEEEEETTEEEEEEE-SSS-EEEEEEEEPSSS--S-GGGS-GGG--EEEEE-TT-EEEEE-SSS-EEEEEEE----TT-EEEEEEEEEEETTEEEEEEEEEETTEEEEEEEEEESS----B-S-EEEEEESSSTTTTS-EEEEEPPPEEE-TTS--EE--EEEEEE-HHHHHH---EEEEEETTEEEEEE-SS------TTPEEE----PPPP-PPP-